Protein AF-A0A641RIQ8-F1 (afdb_monomer_lite)

Sequence (284 aa):
LSKSVKFELGWHYLNGEFGSDDDHLFNGILTQAAKDPDVIVVPAPSDTSMIGKLKAVRKAIPKALRENPNLRILMSIDDFDKYDDELTEREYKNTSETDINKKRYKGITIETLNSWPDGLIVATLCSMSADGNLFAGVNLQDDEEVIQIDKWMNSSELYFFKLLMKADTEIAFGEEFVVLDTRETPVFKVVERSISADPAALSFKAAGESKEVKVTASGDYSVVSIPAGFTAVGTDGSLTVTAGVNSSGKAVSGTLVLGLDADPEKKVEIALSQAAVDEEEGGE

Secondary structure (DSSP, 8-state):
-TTT--SHHHHHHHH----SSTT--S--HHHHHTT-TTSEEPPPPS--SHHHHHHHHHHHS-GGGTT-TTEEEEE-HHHHHHHHHHHHTSTT----TTSPPPSEETTEEEEE-TTPPTTEEEEEE--SSTTSSEEEEE--S-GGGSEEEEESSTT-S-EEEEE---EEEEES-GGG-EEEE-SSS-S-------EEEESSEEEE-TT-EEEEEEEEESS-EEEEE--TTEEEEEETTEEEEEE---TTSS-EEEEEEEEESS-TT-EEEEEEEE-SSPPP----

pLDDT: mean 85.81, std 12.15, range [35.34, 97.94]

Foldseek 3Di:
DLVPDPDLVSLCQACAAADDDPRRPAHHAVRQLLPDQLAAEFECFPPNQLLRVVVSLLVSQDPVCNPPPQKEKEAAPVSQVSVQVVQCPDPPRHPDPPDGDQCDDPHHHYDHGHSGDHQKIKIAGDDPDPRGFKDKDWPDPPQVPQWDWDAPDPPDPDIDTGGDTDIYIHTPDSNRIHMYHRDPDGSRDNDPWAKDKPPLEDEAELQKDKDKIFMDTPADKDWPDDDPQKDWDDDVRMIIIIGHHNPPLAKDWDWTKMAHPSGRVHIGIRIYIYHSHGDDPDDD

Organism: Bacteroides ovatus (NCBI:txid28116)

Structure (mmCIF, N/CA/C/O backbone):
data_AF-A0A641RIQ8-F1
#
_entry.id   AF-A0A641RIQ8-F1
#
loop_
_atom_site.group_PDB
_atom_site.id
_atom_site.type_symbol
_atom_site.label_atom_id
_atom_site.label_alt_id
_atom_site.label_comp_id
_atom_site.label_asym_id
_atom_site.label_entity_id
_atom_site.label_seq_id
_atom_site.pdbx_PDB_ins_code
_atom_site.Cartn_x
_atom_site.Cartn_y
_atom_site.Cartn_z
_atom_site.occupancy
_atom_site.B_iso_or_equiv
_atom_site.auth_seq_id
_atom_site.auth_comp_id
_atom_site.auth_asym_id
_atom_site.auth_atom_id
_atom_site.pdbx_PDB_model_num
ATOM 1 N N . LEU A 1 1 ? 4.087 6.068 -18.860 1.00 54.75 1 LEU A N 1
ATOM 2 C CA . LEU A 1 1 ? 5.214 7.029 -18.813 1.00 54.75 1 LEU A CA 1
ATOM 3 C C . LEU A 1 1 ? 6.559 6.337 -18.562 1.00 54.75 1 LEU A C 1
ATOM 5 O O . LEU A 1 1 ? 7.448 6.470 -19.393 1.00 54.75 1 LEU A O 1
ATOM 9 N N . SER A 1 2 ? 6.682 5.533 -17.499 1.00 59.06 2 SER A N 1
ATOM 10 C CA . SER A 1 2 ? 7.925 4.841 -17.088 1.00 59.06 2 SER A CA 1
ATOM 11 C C . SER A 1 2 ? 8.629 3.995 -18.165 1.00 59.06 2 SER A C 1
ATOM 13 O O . SER A 1 2 ? 9.848 3.891 -18.158 1.00 59.06 2 SER A O 1
ATOM 15 N N . LYS A 1 3 ? 7.897 3.402 -19.118 1.00 61.84 3 LYS A N 1
ATOM 16 C CA . LYS A 1 3 ? 8.497 2.670 -20.258 1.00 61.84 3 LYS A CA 1
ATOM 17 C C . LYS A 1 3 ? 8.950 3.564 -21.417 1.00 61.84 3 LYS A C 1
ATOM 19 O O . LYS A 1 3 ? 9.767 3.145 -22.234 1.00 61.84 3 LYS A O 1
ATOM 24 N N . SER A 1 4 ? 8.363 4.750 -21.533 1.00 57.22 4 SER A N 1
ATOM 25 C CA . SER A 1 4 ? 8.513 5.641 -22.688 1.00 57.22 4 SER A CA 1
ATOM 26 C C . SER A 1 4 ? 9.578 6.709 -22.446 1.00 57.22 4 SER A C 1
ATOM 28 O O . SER A 1 4 ? 10.282 7.093 -23.373 1.00 57.22 4 SER A O 1
ATOM 30 N N . VAL A 1 5 ? 9.714 7.159 -21.198 1.00 59.28 5 VAL A N 1
ATOM 31 C CA . VAL A 1 5 ? 10.670 8.183 -20.775 1.00 59.28 5 VAL A CA 1
ATOM 32 C C . VAL A 1 5 ? 11.902 7.486 -20.207 1.00 59.28 5 VAL A C 1
ATOM 34 O O . VAL A 1 5 ? 11.871 6.966 -19.099 1.00 59.28 5 VAL A O 1
ATOM 37 N N . LYS A 1 6 ? 12.973 7.429 -21.005 1.00 57.03 6 LYS A N 1
ATOM 38 C CA . LYS A 1 6 ? 14.232 6.737 -20.661 1.00 57.03 6 LYS A CA 1
ATOM 39 C C . LYS A 1 6 ? 15.290 7.646 -20.011 1.00 57.03 6 LYS A C 1
ATOM 41 O O . LYS A 1 6 ? 16.394 7.184 -19.755 1.00 57.03 6 LYS A O 1
ATOM 46 N N . PHE A 1 7 ? 14.973 8.924 -19.812 1.00 61.91 7 PHE A N 1
ATOM 47 C CA . PHE A 1 7 ? 15.823 9.937 -19.172 1.00 61.91 7 PHE A CA 1
ATOM 48 C C . PHE A 1 7 ? 15.316 10.252 -17.749 1.00 61.91 7 PHE A C 1
ATOM 50 O O . PHE A 1 7 ? 14.285 9.707 -17.356 1.00 61.91 7 PHE A O 1
ATOM 57 N N . GLU A 1 8 ? 16.012 11.110 -16.991 1.00 69.38 8 GLU A N 1
ATOM 58 C CA . GLU A 1 8 ? 15.797 11.400 -15.550 1.00 69.38 8 GLU A CA 1
ATOM 59 C C . GLU A 1 8 ? 14.331 11.493 -15.096 1.00 69.38 8 GLU A C 1
ATOM 61 O O . GLU A 1 8 ? 13.970 10.934 -14.063 1.00 69.38 8 GLU A O 1
ATOM 66 N N . LEU A 1 9 ? 13.438 12.093 -15.890 1.00 74.31 9 LEU A N 1
ATOM 67 C CA . LEU A 1 9 ? 12.012 12.194 -15.546 1.00 74.31 9 LEU A CA 1
ATOM 68 C C . LEU A 1 9 ? 11.320 10.836 -15.334 1.00 74.31 9 LEU A C 1
ATOM 70 O O . LEU A 1 9 ? 10.387 10.738 -14.541 1.00 74.31 9 LEU A O 1
ATOM 74 N N . GLY A 1 10 ? 11.759 9.780 -16.024 1.00 78.50 10 GLY A N 1
ATOM 75 C CA . GLY A 1 10 ? 11.240 8.426 -15.822 1.00 78.50 10 GLY A CA 1
ATOM 76 C C . GLY A 1 10 ? 11.625 7.857 -14.455 1.00 78.50 10 GLY A C 1
ATOM 77 O O . GLY A 1 10 ? 10.836 7.121 -13.860 1.00 78.50 10 GLY A O 1
ATOM 78 N N . TRP A 1 11 ? 12.800 8.240 -13.946 1.00 86.38 11 TRP A N 1
ATOM 79 C CA . TRP A 1 11 ? 13.248 7.902 -12.600 1.00 86.38 11 TRP A CA 1
ATOM 80 C C . TRP A 1 11 ? 12.464 8.692 -11.550 1.00 86.38 11 TRP A C 1
ATOM 82 O O . TRP A 1 11 ? 11.895 8.063 -10.662 1.00 86.38 11 TRP A O 1
ATOM 92 N N . HIS A 1 12 ? 12.327 10.021 -11.690 1.00 87.81 12 HIS A N 1
ATOM 93 C CA . HIS A 1 12 ? 11.545 10.835 -10.740 1.00 87.81 12 HIS A CA 1
ATOM 94 C C . HIS A 1 12 ? 10.073 10.419 -10.698 1.00 87.81 12 HIS A C 1
ATOM 96 O O . HIS A 1 12 ? 9.476 10.376 -9.629 1.00 87.81 12 HIS A O 1
ATOM 102 N N . TYR A 1 13 ? 9.495 10.018 -11.836 1.00 88.06 13 TYR A N 1
ATOM 103 C CA . TYR A 1 13 ? 8.132 9.489 -11.870 1.00 88.06 13 TYR A CA 1
ATOM 104 C C . TYR A 1 13 ? 7.935 8.283 -10.938 1.00 88.06 13 TYR A C 1
ATOM 106 O O . TYR A 1 13 ? 6.870 8.132 -10.348 1.00 88.06 13 TYR A O 1
ATOM 114 N N . LEU A 1 14 ? 8.941 7.416 -10.799 1.00 90.88 14 LEU A N 1
ATOM 115 C CA . LEU A 1 14 ? 8.854 6.223 -9.957 1.00 90.88 14 LEU A CA 1
ATOM 116 C C . LEU A 1 14 ? 9.351 6.482 -8.531 1.00 90.88 14 LEU A C 1
ATOM 118 O O . LEU A 1 14 ? 8.638 6.179 -7.578 1.00 90.88 14 LEU A O 1
ATOM 122 N N . ASN A 1 15 ? 10.552 7.044 -8.405 1.00 91.50 15 ASN A N 1
ATOM 123 C CA . ASN A 1 15 ? 11.324 7.117 -7.162 1.00 91.50 15 ASN A CA 1
ATOM 124 C C . ASN A 1 15 ? 11.473 8.536 -6.608 1.00 91.50 15 ASN A C 1
ATOM 126 O O . ASN A 1 15 ? 12.157 8.710 -5.609 1.00 91.50 15 ASN A O 1
ATOM 130 N N . GLY A 1 16 ? 10.915 9.546 -7.278 1.00 90.38 16 GLY A N 1
ATOM 131 C CA . GLY A 1 16 ? 11.129 10.940 -6.914 1.00 90.38 16 GLY A CA 1
ATOM 132 C C . GLY A 1 16 ? 10.752 11.229 -5.464 1.00 90.38 16 GLY A C 1
ATOM 133 O O . GLY A 1 16 ? 9.786 10.683 -4.919 1.00 90.38 16 GLY A O 1
ATOM 134 N N . GLU A 1 17 ? 11.503 12.129 -4.858 1.00 91.81 17 GLU A N 1
ATOM 135 C CA . GLU A 1 17 ? 11.209 12.708 -3.559 1.00 91.81 17 GLU A CA 1
ATOM 136 C C . GLU A 1 17 ? 11.140 14.222 -3.743 1.00 91.81 17 GLU A C 1
ATOM 138 O O . GLU A 1 17 ? 11.918 14.796 -4.501 1.00 91.81 17 GLU A O 1
ATOM 143 N N . PHE A 1 18 ? 10.168 14.874 -3.109 1.00 89.50 18 PHE A N 1
ATOM 144 C CA . PHE A 1 18 ? 10.057 16.327 -3.168 1.00 89.50 18 PHE A CA 1
ATOM 145 C C . PHE A 1 18 ? 11.003 16.989 -2.163 1.00 89.50 18 PHE A C 1
ATOM 147 O O . PHE A 1 18 ? 11.031 16.618 -0.989 1.00 89.50 18 PHE A O 1
ATOM 154 N N . GLY A 1 19 ? 11.720 18.017 -2.607 1.00 88.75 19 GLY A N 1
ATOM 155 C CA . GLY A 1 19 ? 12.714 18.725 -1.814 1.00 88.75 19 GLY A CA 1
ATOM 156 C C . GLY A 1 19 ? 13.019 20.109 -2.377 1.00 88.75 19 GLY A C 1
ATOM 157 O O . GLY A 1 19 ? 12.222 20.698 -3.104 1.00 88.75 19 GLY A O 1
ATOM 158 N N . SER A 1 20 ? 14.154 20.672 -1.968 1.00 86.88 20 SER A N 1
ATOM 159 C CA . SER A 1 20 ? 14.531 22.059 -2.276 1.00 86.88 20 SER A CA 1
ATOM 160 C C . SER A 1 20 ? 15.691 22.193 -3.263 1.00 86.88 20 SER A C 1
ATOM 162 O O . SER A 1 20 ? 16.174 23.306 -3.462 1.00 86.88 20 SER A O 1
ATOM 164 N N . ASP A 1 21 ? 16.178 21.084 -3.811 1.00 87.19 21 ASP A N 1
ATOM 165 C CA . ASP A 1 21 ? 17.295 21.049 -4.755 1.00 87.19 21 ASP A CA 1
ATOM 166 C C . ASP A 1 21 ? 16.858 20.506 -6.127 1.00 87.19 21 ASP A C 1
ATOM 168 O O . ASP A 1 21 ? 15.694 20.155 -6.333 1.00 87.19 21 ASP A O 1
ATOM 172 N N . ASP A 1 22 ? 17.801 20.482 -7.070 1.00 80.31 22 ASP A N 1
ATOM 173 C CA . ASP A 1 22 ? 17.549 20.142 -8.472 1.00 80.31 22 ASP A CA 1
ATOM 174 C C . ASP A 1 22 ? 17.245 18.644 -8.695 1.00 80.31 22 ASP A C 1
ATOM 176 O O . ASP A 1 22 ? 16.678 18.293 -9.729 1.00 80.31 22 ASP A O 1
ATOM 180 N N . ASP A 1 23 ? 17.554 17.775 -7.726 1.00 82.50 23 ASP A N 1
ATOM 181 C CA . ASP A 1 23 ? 17.327 16.325 -7.804 1.00 82.50 23 ASP A CA 1
ATOM 182 C C . ASP A 1 23 ? 16.008 15.905 -7.120 1.00 82.50 23 ASP A C 1
ATOM 184 O O . ASP A 1 23 ? 15.488 14.808 -7.345 1.00 82.50 23 ASP A O 1
ATOM 188 N N . HIS A 1 24 ? 15.412 16.783 -6.311 1.00 87.25 24 HIS A N 1
ATOM 189 C CA . HIS A 1 24 ? 14.202 16.497 -5.539 1.00 87.25 24 HIS A CA 1
ATOM 190 C C . HIS A 1 24 ? 12.981 17.265 -6.070 1.00 87.25 24 HIS A C 1
ATOM 192 O O . HIS A 1 24 ? 12.379 18.102 -5.394 1.00 87.25 24 HIS A O 1
ATOM 198 N N . LEU A 1 25 ? 12.610 16.973 -7.321 1.00 83.88 25 LEU A N 1
ATOM 199 C CA . LEU A 1 25 ? 11.618 17.744 -8.080 1.00 83.88 25 LEU A CA 1
ATOM 200 C C . LEU A 1 25 ? 10.164 17.549 -7.616 1.00 83.88 25 LEU A C 1
ATOM 202 O O . LEU A 1 25 ? 9.411 18.515 -7.511 1.00 83.88 25 LEU A O 1
ATOM 206 N N . PHE A 1 26 ? 9.741 16.302 -7.397 1.00 87.44 26 PHE A N 1
ATOM 207 C CA . PHE A 1 26 ? 8.385 15.934 -6.974 1.00 87.44 26 PHE A CA 1
ATOM 208 C C . PHE A 1 26 ? 8.368 14.513 -6.402 1.00 87.44 26 PHE A C 1
ATOM 210 O O . PHE A 1 26 ? 9.272 13.716 -6.653 1.00 87.44 26 PHE A O 1
ATOM 217 N N . ASN A 1 27 ? 7.319 14.184 -5.644 1.00 92.31 27 ASN A N 1
ATOM 218 C CA . ASN A 1 27 ? 7.135 12.831 -5.125 1.00 92.31 27 ASN A CA 1
ATOM 219 C C . ASN A 1 27 ? 6.702 11.896 -6.257 1.00 92.31 27 ASN A C 1
ATOM 221 O O . ASN A 1 27 ? 5.671 12.128 -6.884 1.00 92.31 27 ASN A O 1
ATOM 225 N N . GLY A 1 28 ? 7.475 10.842 -6.497 1.00 92.62 28 GLY A N 1
ATOM 226 C CA . GLY A 1 28 ? 7.142 9.781 -7.437 1.00 92.62 28 GLY A CA 1
ATOM 227 C C . GLY A 1 28 ? 6.096 8.813 -6.887 1.00 92.62 28 GLY A C 1
ATOM 228 O O . GLY A 1 28 ? 5.731 8.851 -5.709 1.00 92.62 28 GLY A O 1
ATOM 229 N N . ILE A 1 29 ? 5.664 7.888 -7.745 1.00 94.38 29 ILE A N 1
ATOM 230 C CA . ILE A 1 29 ? 4.607 6.910 -7.456 1.00 94.38 29 ILE A CA 1
ATOM 231 C C . ILE A 1 29 ? 4.885 6.116 -6.179 1.00 94.38 29 ILE A C 1
ATOM 233 O O . ILE A 1 29 ? 3.972 5.897 -5.389 1.00 94.38 29 ILE A O 1
ATOM 237 N N . LEU A 1 30 ? 6.127 5.674 -5.961 1.00 95.06 30 LEU A N 1
ATOM 238 C CA . LEU A 1 30 ? 6.462 4.872 -4.783 1.00 95.06 30 LEU A CA 1
ATOM 239 C C . LEU A 1 30 ? 6.397 5.694 -3.493 1.00 95.06 30 LEU A C 1
ATOM 241 O O . LEU A 1 30 ? 5.940 5.187 -2.472 1.00 95.06 30 LEU A O 1
ATOM 245 N N . THR A 1 31 ? 6.809 6.959 -3.554 1.00 93.94 31 THR A N 1
ATOM 246 C CA . THR A 1 31 ? 6.761 7.897 -2.428 1.00 93.94 31 THR A CA 1
ATOM 247 C C . THR A 1 31 ? 5.325 8.262 -2.070 1.00 93.94 31 THR A C 1
ATOM 249 O O . THR A 1 31 ? 5.003 8.373 -0.890 1.00 93.94 31 THR A O 1
ATOM 252 N N . GLN A 1 32 ? 4.452 8.429 -3.065 1.00 94.00 32 GLN A N 1
ATOM 253 C CA . GLN A 1 32 ? 3.028 8.692 -2.838 1.00 94.00 32 GLN A CA 1
ATOM 254 C C . GLN A 1 32 ? 2.316 7.455 -2.292 1.00 94.00 32 GLN A C 1
ATOM 256 O O . GLN A 1 32 ? 1.683 7.532 -1.243 1.00 94.00 32 GLN A O 1
ATOM 261 N N . ALA A 1 33 ? 2.536 6.288 -2.905 1.00 94.81 33 ALA A N 1
ATOM 262 C CA . ALA A 1 33 ? 1.979 5.032 -2.416 1.00 94.81 33 ALA A CA 1
ATOM 263 C C . ALA A 1 33 ? 2.406 4.731 -0.970 1.00 94.81 33 ALA A C 1
ATOM 265 O O . ALA A 1 33 ? 1.605 4.264 -0.175 1.00 94.81 33 ALA A O 1
ATOM 266 N N . ALA A 1 34 ? 3.649 5.028 -0.583 1.00 93.00 34 ALA A N 1
ATOM 267 C CA . ALA A 1 34 ? 4.112 4.791 0.785 1.00 93.00 34 ALA A CA 1
ATOM 268 C C . ALA A 1 34 ? 3.416 5.661 1.852 1.00 93.00 34 ALA A C 1
ATOM 270 O O . ALA A 1 34 ? 3.499 5.338 3.038 1.00 93.00 34 ALA A O 1
ATOM 271 N N . LYS A 1 35 ? 2.761 6.761 1.459 1.00 90.25 35 LYS A N 1
ATOM 272 C CA . LYS A 1 35 ? 1.985 7.621 2.367 1.00 90.25 35 LYS A CA 1
ATOM 273 C C . LYS A 1 35 ? 0.543 7.150 2.535 1.00 90.25 35 LYS A C 1
ATOM 275 O O . LYS A 1 35 ? -0.083 7.525 3.523 1.00 90.25 35 LYS A O 1
ATOM 280 N N . ASP A 1 36 ? 0.025 6.380 1.583 1.00 90.12 36 ASP A N 1
ATOM 281 C CA . ASP A 1 36 ? -1.347 5.889 1.606 1.00 90.12 36 ASP A CA 1
ATOM 282 C C . ASP A 1 36 ? -1.459 4.717 2.606 1.00 90.12 36 ASP A C 1
ATOM 284 O O . ASP A 1 36 ? -0.809 3.678 2.435 1.00 90.12 36 ASP A O 1
ATOM 288 N N . PRO A 1 37 ? -2.250 4.870 3.685 1.00 85.19 37 PRO A N 1
ATOM 289 C CA . PRO A 1 37 ? -2.338 3.869 4.739 1.00 85.19 37 PRO A CA 1
ATOM 290 C C . PRO A 1 37 ? -3.127 2.617 4.328 1.00 85.19 37 PRO A C 1
ATOM 292 O O . PRO A 1 37 ? -3.080 1.611 5.048 1.00 85.19 37 PRO A O 1
ATOM 295 N N . ASP A 1 38 ? -3.851 2.666 3.211 1.00 87.94 38 ASP A N 1
ATOM 296 C CA . ASP A 1 38 ? -4.698 1.581 2.712 1.00 87.94 38 ASP A CA 1
ATOM 297 C C . ASP A 1 38 ? -3.945 0.673 1.724 1.00 87.94 38 ASP A C 1
ATOM 299 O O . ASP A 1 38 ? -4.458 -0.362 1.293 1.00 87.94 38 ASP A O 1
ATOM 303 N N . VAL A 1 39 ? -2.681 1.003 1.429 1.00 92.75 39 VAL A N 1
ATOM 304 C CA . VAL A 1 39 ? -1.753 0.134 0.699 1.00 92.75 39 VAL A CA 1
ATOM 305 C C . VAL A 1 39 ? -1.578 -1.211 1.396 1.00 92.75 39 VAL A C 1
ATOM 307 O O . VAL A 1 39 ? -1.235 -1.316 2.577 1.00 92.75 39 VAL A O 1
ATOM 310 N N . ILE A 1 40 ? -1.742 -2.285 0.623 1.00 92.62 40 ILE A N 1
ATOM 311 C CA . ILE A 1 40 ? -1.647 -3.654 1.127 1.00 92.62 40 ILE A CA 1
ATOM 312 C C . ILE A 1 40 ? -0.176 -4.074 1.170 1.00 92.62 40 ILE A C 1
ATOM 314 O O . ILE A 1 40 ? 0.378 -4.592 0.196 1.00 92.62 40 ILE A O 1
ATOM 318 N N . VAL A 1 41 ? 0.457 -3.889 2.328 1.00 94.56 41 VAL A N 1
ATOM 319 C CA . VAL A 1 41 ? 1.847 -4.301 2.564 1.00 94.56 41 VAL A CA 1
ATOM 320 C C . VAL A 1 41 ? 1.920 -5.792 2.902 1.00 94.56 41 VAL A C 1
ATOM 322 O O . VAL A 1 41 ? 1.427 -6.264 3.927 1.00 94.56 41 VAL A O 1
ATOM 325 N N . VAL A 1 42 ? 2.561 -6.557 2.024 1.00 93.81 42 VAL A N 1
ATOM 326 C CA . VAL A 1 42 ? 2.777 -7.997 2.153 1.00 93.81 42 VAL A CA 1
ATOM 327 C C . VAL A 1 42 ? 4.001 -8.243 3.035 1.00 93.81 42 VAL A C 1
ATOM 329 O O . VAL A 1 42 ? 5.087 -7.759 2.709 1.00 93.81 42 VAL A O 1
ATOM 332 N N . PRO A 1 43 ? 3.881 -9.030 4.119 1.00 90.62 43 PRO A N 1
ATOM 333 C CA . PRO A 1 43 ? 5.032 -9.366 4.943 1.00 90.62 43 PRO A CA 1
ATOM 334 C C . PRO A 1 43 ? 6.040 -10.202 4.150 1.00 90.62 43 PRO A C 1
ATOM 336 O O . PRO A 1 43 ? 5.660 -11.038 3.321 1.00 90.62 43 PRO A O 1
ATOM 339 N N . ALA A 1 44 ? 7.326 -10.013 4.448 1.00 89.56 44 ALA A N 1
ATOM 340 C CA . ALA A 1 44 ? 8.395 -10.792 3.841 1.00 89.56 44 ALA A CA 1
ATOM 341 C C . ALA A 1 44 ? 8.157 -12.302 4.065 1.00 89.56 44 ALA A C 1
ATOM 343 O O . ALA A 1 44 ? 8.017 -12.739 5.213 1.00 89.56 44 ALA A O 1
ATOM 344 N N . PRO A 1 45 ? 8.067 -13.116 2.998 1.00 90.81 45 PRO A N 1
ATOM 345 C CA . PRO A 1 45 ? 7.860 -14.550 3.144 1.00 90.81 45 PRO A CA 1
ATOM 346 C C . PRO A 1 45 ? 9.113 -15.238 3.693 1.00 90.81 45 PRO A C 1
ATOM 348 O O . PRO A 1 45 ? 10.235 -14.805 3.449 1.00 90.81 45 PRO A O 1
ATOM 351 N N . SER A 1 46 ? 8.920 -16.368 4.379 1.00 90.56 46 SER A N 1
ATOM 352 C CA . SER A 1 46 ? 10.027 -17.235 4.807 1.00 90.56 46 SER A CA 1
ATOM 353 C C . SER A 1 46 ? 10.767 -17.876 3.630 1.00 90.56 46 SER A C 1
ATOM 355 O O . SER A 1 46 ? 11.964 -18.127 3.712 1.00 90.56 46 SER A O 1
ATOM 357 N N . ASP A 1 47 ? 10.045 -18.150 2.542 1.00 91.00 47 ASP A N 1
ATOM 358 C CA . ASP A 1 47 ? 10.609 -18.561 1.261 1.00 91.00 47 ASP A CA 1
ATOM 359 C C . ASP A 1 47 ? 11.089 -17.316 0.511 1.00 91.00 47 ASP A C 1
ATOM 361 O O . ASP A 1 47 ? 10.286 -16.572 -0.057 1.00 91.00 47 ASP A O 1
ATOM 365 N N . THR A 1 48 ? 12.399 -17.086 0.555 1.00 90.94 48 THR A N 1
ATOM 366 C CA . THR A 1 48 ? 13.053 -15.902 -0.010 1.00 90.94 48 THR A CA 1
ATOM 367 C C . THR A 1 48 ? 13.267 -15.985 -1.521 1.00 90.94 48 THR A C 1
ATOM 369 O O . THR A 1 48 ? 13.687 -14.984 -2.107 1.00 90.94 48 THR A O 1
ATOM 372 N N . SER A 1 49 ? 12.948 -17.123 -2.154 1.00 94.06 49 SER A N 1
ATOM 373 C CA . SER A 1 49 ? 12.966 -17.263 -3.614 1.00 94.06 49 SER A CA 1
ATOM 374 C C . SER A 1 49 ? 11.994 -16.283 -4.272 1.00 94.06 49 SER A C 1
ATOM 376 O O . SER A 1 49 ? 10.954 -15.929 -3.701 1.00 94.06 49 SER A O 1
ATOM 378 N N . MET A 1 50 ? 12.275 -15.870 -5.503 1.00 94.00 50 MET A N 1
ATOM 379 C CA . MET A 1 50 ? 11.366 -15.035 -6.286 1.00 94.00 50 MET A CA 1
ATOM 380 C C . MET A 1 50 ? 10.002 -15.700 -6.464 1.00 94.00 50 MET A C 1
ATOM 382 O O . MET A 1 50 ? 8.963 -15.036 -6.415 1.00 94.00 50 MET A O 1
ATOM 386 N N . ILE A 1 51 ? 9.963 -17.026 -6.581 1.00 92.56 51 ILE A N 1
ATOM 387 C CA . ILE A 1 51 ? 8.706 -17.778 -6.653 1.00 92.56 51 ILE A CA 1
ATOM 388 C C . ILE A 1 51 ? 7.933 -17.742 -5.327 1.00 92.56 51 ILE A C 1
ATOM 390 O O . ILE A 1 51 ? 6.698 -17.630 -5.350 1.00 92.56 51 ILE A O 1
ATOM 394 N N . GLY A 1 52 ? 8.631 -17.800 -4.191 1.00 94.62 52 GLY A N 1
ATOM 395 C CA . GLY A 1 52 ? 8.073 -17.600 -2.853 1.00 94.62 52 GLY A CA 1
ATOM 396 C C . GLY A 1 52 ? 7.488 -16.199 -2.676 1.00 94.62 52 GLY A C 1
ATOM 397 O O . GLY A 1 52 ? 6.320 -16.056 -2.292 1.00 94.62 52 GLY A O 1
ATOM 398 N N . LYS A 1 53 ? 8.245 -15.173 -3.075 1.00 96.12 53 LYS A N 1
ATOM 399 C CA . LYS A 1 53 ? 7.818 -13.765 -3.098 1.00 96.12 53 LYS A CA 1
ATOM 400 C C . LYS A 1 53 ? 6.572 -13.548 -3.956 1.00 96.12 53 LYS A C 1
ATOM 402 O O . LYS A 1 53 ? 5.566 -13.030 -3.469 1.00 96.12 53 LYS A O 1
ATOM 407 N N . LEU A 1 54 ? 6.563 -14.038 -5.196 1.00 95.75 54 LEU A N 1
ATOM 408 C CA . LEU A 1 54 ? 5.407 -13.929 -6.095 1.00 95.75 54 LEU A CA 1
ATOM 409 C C . LEU A 1 54 ? 4.175 -14.673 -5.578 1.00 95.75 54 LEU A C 1
ATOM 411 O O . LEU A 1 54 ? 3.041 -14.225 -5.767 1.00 95.75 54 LEU A O 1
ATOM 415 N N . LYS A 1 55 ? 4.374 -15.803 -4.891 1.00 95.06 55 LYS A N 1
ATOM 416 C CA . LYS A 1 55 ? 3.288 -16.529 -4.228 1.00 95.06 55 LYS A CA 1
ATOM 417 C C . LYS A 1 55 ? 2.685 -15.710 -3.088 1.00 95.06 55 LYS A C 1
ATOM 419 O O . LYS A 1 55 ? 1.458 -15.697 -2.962 1.00 95.06 55 LYS A O 1
ATOM 424 N N . ALA A 1 56 ? 3.516 -15.050 -2.280 1.00 95.88 56 ALA A N 1
ATOM 425 C CA . ALA A 1 56 ? 3.077 -14.187 -1.187 1.00 95.88 56 ALA A CA 1
ATOM 426 C C . ALA A 1 56 ? 2.277 -12.989 -1.715 1.00 95.88 56 ALA A C 1
ATOM 428 O O . ALA A 1 56 ? 1.127 -12.814 -1.311 1.00 95.88 56 ALA A O 1
ATOM 429 N N . VAL A 1 57 ? 2.820 -12.269 -2.706 1.00 96.56 57 VAL A N 1
ATOM 430 C CA . VAL A 1 57 ? 2.129 -11.155 -3.378 1.00 96.56 57 VAL A CA 1
ATOM 431 C C . VAL A 1 57 ? 0.787 -11.622 -3.934 1.00 96.56 57 VAL A C 1
ATOM 433 O O . VAL A 1 57 ? -0.255 -11.101 -3.552 1.00 96.56 57 VAL A O 1
ATOM 436 N N . ARG A 1 58 ? 0.761 -12.693 -4.740 1.00 94.75 58 ARG A N 1
ATOM 437 C CA . ARG A 1 58 ? -0.487 -13.219 -5.322 1.00 94.75 58 ARG A CA 1
ATOM 438 C C . ARG A 1 58 ? -1.528 -13.617 -4.272 1.00 94.75 58 ARG A C 1
ATOM 440 O O . ARG A 1 58 ? -2.726 -13.514 -4.536 1.00 94.75 58 ARG A O 1
ATOM 447 N N . LYS A 1 59 ? -1.102 -14.132 -3.115 1.00 94.50 59 LYS A N 1
ATOM 448 C CA . LYS A 1 59 ? -2.012 -14.504 -2.021 1.00 94.50 59 LYS A CA 1
ATOM 449 C C . LYS A 1 59 ? -2.690 -13.266 -1.428 1.00 94.50 59 LYS A C 1
ATOM 451 O O . LYS A 1 59 ? -3.880 -13.352 -1.127 1.00 94.50 59 LYS A O 1
ATOM 456 N N . ALA A 1 60 ? -1.950 -12.166 -1.301 1.00 93.88 60 ALA A N 1
ATOM 457 C CA . ALA A 1 60 ? -2.431 -10.902 -0.755 1.00 93.88 60 ALA A CA 1
ATOM 458 C C . ALA A 1 60 ? -3.339 -10.120 -1.718 1.00 93.88 60 ALA A C 1
ATOM 460 O O . ALA A 1 60 ? -4.175 -9.360 -1.251 1.00 93.88 60 ALA A O 1
ATOM 461 N N . ILE A 1 61 ? -3.250 -10.356 -3.036 1.00 94.12 61 ILE A N 1
ATOM 462 C CA . ILE A 1 61 ? -4.121 -9.686 -4.020 1.00 94.12 61 ILE A CA 1
ATOM 463 C C . ILE A 1 61 ? -5.609 -9.909 -3.680 1.00 94.12 61 ILE A C 1
ATOM 465 O O . ILE A 1 61 ? -6.046 -11.080 -3.654 1.00 94.12 61 ILE A O 1
ATOM 469 N N . PRO A 1 62 ? -6.393 -8.825 -3.478 1.00 91.75 62 PRO A N 1
ATOM 470 C CA . PRO A 1 62 ? -7.833 -8.883 -3.250 1.00 91.75 62 PRO A CA 1
ATOM 471 C C . PRO A 1 62 ? -8.553 -9.690 -4.324 1.00 91.75 62 PRO A C 1
ATOM 473 O O . PRO A 1 62 ? -8.217 -9.630 -5.508 1.00 91.75 62 PRO A O 1
ATOM 476 N N . LYS A 1 63 ? -9.574 -10.459 -3.929 1.00 89.75 63 LYS A N 1
ATOM 477 C CA . LYS A 1 63 ? -10.300 -11.343 -4.860 1.00 89.75 63 LYS A CA 1
ATOM 478 C C . LYS A 1 63 ? -10.875 -10.583 -6.059 1.00 89.75 63 LYS A C 1
ATOM 480 O O . LYS A 1 63 ? -10.800 -11.113 -7.162 1.00 89.75 63 LYS A O 1
ATOM 485 N N . ALA A 1 64 ? -11.371 -9.364 -5.840 1.00 88.12 64 ALA A N 1
ATOM 486 C CA . ALA A 1 64 ? -11.942 -8.503 -6.875 1.00 88.12 64 ALA A CA 1
ATOM 487 C C . ALA A 1 64 ? -10.949 -8.169 -8.005 1.00 88.12 64 ALA A C 1
ATOM 489 O O . ALA A 1 64 ? -11.350 -8.047 -9.157 1.00 88.12 64 ALA A O 1
ATOM 490 N N . LEU A 1 65 ? -9.647 -8.099 -7.705 1.00 91.06 65 LEU A N 1
ATOM 491 C CA . LEU A 1 65 ? -8.622 -7.707 -8.676 1.00 91.06 65 LEU A CA 1
ATOM 492 C C . LEU A 1 65 ? -8.034 -8.889 -9.453 1.00 91.06 65 LEU A C 1
ATOM 494 O O . LEU A 1 65 ? -7.456 -8.697 -10.518 1.00 91.06 65 LEU A O 1
ATOM 498 N N . ARG A 1 66 ? -8.164 -10.125 -8.954 1.00 87.75 66 ARG A N 1
ATOM 499 C CA . ARG A 1 66 ? -7.438 -11.297 -9.494 1.00 87.75 66 ARG A CA 1
ATOM 500 C C . ARG A 1 66 ? -7.766 -11.629 -10.944 1.00 87.75 66 ARG A C 1
ATOM 502 O O . ARG A 1 66 ? -6.919 -12.195 -11.631 1.00 87.75 66 ARG A O 1
ATOM 509 N N . GLU A 1 67 ? -8.987 -11.331 -11.370 1.00 89.00 67 GLU A N 1
ATOM 510 C CA . GLU A 1 67 ? -9.462 -11.579 -12.734 1.00 89.00 67 GLU A CA 1
ATOM 511 C C . GLU A 1 67 ? -9.390 -10.324 -13.612 1.00 89.00 67 GLU A C 1
ATOM 513 O O . GLU A 1 67 ? -9.696 -10.390 -14.802 1.00 89.00 67 GLU A O 1
ATOM 518 N N . ASN A 1 68 ? -8.946 -9.189 -13.058 1.00 91.94 68 ASN A N 1
ATOM 519 C CA . ASN A 1 68 ? -8.849 -7.947 -13.806 1.00 91.94 68 ASN A CA 1
ATOM 520 C C . ASN A 1 68 ? -7.757 -8.068 -14.894 1.00 91.94 68 ASN A C 1
ATOM 522 O O . ASN A 1 68 ? -6.593 -8.347 -14.581 1.00 91.94 68 ASN A O 1
ATOM 526 N N . PRO A 1 69 ? -8.087 -7.836 -16.180 1.00 91.50 69 PRO A N 1
ATOM 527 C CA . PRO A 1 69 ? -7.135 -7.973 -17.280 1.00 91.50 69 PRO A CA 1
ATOM 528 C C . PRO A 1 69 ? -5.996 -6.947 -17.240 1.00 91.50 69 PRO A C 1
ATOM 530 O O . PRO A 1 69 ? -4.970 -7.181 -17.885 1.00 91.50 69 PRO A O 1
ATOM 533 N N . ASN A 1 70 ? -6.140 -5.852 -16.489 1.00 93.94 70 ASN A N 1
ATOM 534 C CA . ASN A 1 70 ? -5.134 -4.803 -16.309 1.00 93.94 70 ASN A CA 1
ATOM 535 C C . ASN A 1 70 ? -4.217 -5.048 -15.106 1.00 93.94 70 ASN A C 1
ATOM 537 O O . ASN A 1 70 ? -3.248 -4.313 -14.934 1.00 93.94 70 ASN A O 1
ATOM 541 N N . LEU A 1 71 ? -4.466 -6.085 -14.299 1.00 96.31 71 LEU A N 1
ATOM 542 C CA . LEU A 1 71 ? -3.593 -6.434 -13.182 1.00 96.31 71 LEU A CA 1
ATOM 543 C C . LEU A 1 71 ? -2.206 -6.839 -13.699 1.00 96.31 71 LEU A C 1
ATOM 545 O O . LEU A 1 71 ? -2.067 -7.762 -14.515 1.00 96.31 71 LEU A O 1
ATOM 549 N N . ARG A 1 72 ? -1.169 -6.153 -13.222 1.00 96.69 72 ARG A N 1
ATOM 550 C CA . ARG A 1 72 ? 0.235 -6.429 -13.543 1.00 96.69 72 ARG A CA 1
ATOM 551 C C . ARG A 1 72 ? 1.045 -6.575 -12.267 1.00 96.69 72 ARG A C 1
ATOM 553 O O . ARG A 1 72 ? 0.708 -5.985 -11.248 1.00 96.69 72 ARG A O 1
ATOM 560 N N . ILE A 1 73 ? 2.115 -7.363 -12.346 1.00 97.44 73 ILE A N 1
ATOM 561 C CA . ILE A 1 73 ? 3.161 -7.403 -11.321 1.00 97.44 73 ILE A CA 1
ATOM 562 C C . ILE A 1 73 ? 4.330 -6.566 -11.829 1.00 97.44 73 ILE A C 1
ATOM 564 O O . ILE A 1 73 ? 4.903 -6.896 -12.862 1.00 97.44 73 ILE A O 1
ATOM 568 N N . LEU A 1 74 ? 4.668 -5.503 -11.118 1.00 96.69 74 LEU A N 1
ATOM 569 C CA . LEU A 1 74 ? 5.798 -4.622 -11.367 1.00 96.69 74 LEU A CA 1
ATOM 570 C C . LEU A 1 74 ? 6.987 -5.071 -10.517 1.00 96.69 74 LEU A C 1
ATOM 572 O O . LEU A 1 74 ? 6.831 -5.342 -9.325 1.00 96.69 74 LEU A O 1
ATOM 576 N N . MET A 1 75 ? 8.158 -5.167 -11.137 1.00 96.50 75 MET A N 1
ATOM 577 C CA . MET A 1 75 ? 9.431 -5.467 -10.475 1.00 96.50 75 MET A CA 1
ATOM 578 C C . MET A 1 75 ? 10.596 -4.904 -11.299 1.00 96.50 75 MET A C 1
ATOM 580 O O . MET A 1 75 ? 10.398 -4.463 -12.441 1.00 96.50 75 MET A O 1
ATOM 584 N N . SER A 1 76 ? 11.802 -4.923 -10.735 1.00 95.06 76 SER A N 1
ATOM 585 C CA . SER A 1 76 ? 13.015 -4.572 -11.472 1.00 95.06 76 SER A CA 1
ATOM 586 C C . SER A 1 76 ? 13.361 -5.623 -12.531 1.00 95.06 76 SER A C 1
ATOM 588 O O . SER A 1 76 ? 12.753 -6.695 -12.608 1.00 95.06 76 SER A O 1
ATOM 590 N N . ILE A 1 77 ? 14.312 -5.288 -13.401 1.00 92.75 77 ILE A N 1
ATOM 591 C CA . ILE A 1 77 ? 14.840 -6.239 -14.385 1.00 92.75 77 ILE A CA 1
ATOM 592 C C . ILE A 1 77 ? 15.595 -7.354 -13.650 1.00 92.75 77 ILE A C 1
ATOM 594 O O . ILE A 1 77 ? 15.291 -8.520 -13.870 1.00 92.75 77 ILE A O 1
ATOM 598 N N . ASP A 1 78 ? 16.447 -7.000 -12.691 1.00 94.50 78 ASP A N 1
ATOM 599 C CA . ASP A 1 78 ? 17.277 -7.946 -11.942 1.00 94.50 78 ASP A CA 1
ATOM 600 C C . ASP A 1 78 ? 16.448 -8.940 -11.112 1.00 94.50 78 ASP A C 1
ATOM 602 O O . ASP A 1 78 ? 16.797 -10.115 -10.991 1.00 94.50 78 ASP A O 1
ATOM 606 N N . ASP A 1 79 ? 15.317 -8.511 -10.544 1.00 94.88 79 ASP A N 1
ATOM 607 C CA . ASP A 1 79 ? 14.408 -9.424 -9.846 1.00 94.88 79 ASP A CA 1
ATOM 608 C C . ASP A 1 79 ? 13.666 -10.362 -10.807 1.00 94.88 79 ASP A C 1
ATOM 610 O O . ASP A 1 79 ? 13.366 -11.505 -10.449 1.00 94.88 79 ASP A O 1
ATOM 614 N N . PHE A 1 80 ? 13.386 -9.912 -12.033 1.00 93.81 80 PHE A N 1
ATOM 615 C CA . PHE A 1 80 ? 12.846 -10.796 -13.060 1.00 93.81 80 PHE A CA 1
ATOM 616 C C . PHE A 1 80 ? 13.891 -11.800 -13.548 1.00 93.81 80 PHE A C 1
ATOM 618 O O . PHE A 1 80 ? 13.540 -12.963 -13.711 1.00 93.81 80 PHE A O 1
ATOM 625 N N . ASP A 1 81 ? 15.143 -11.388 -13.725 1.00 92.50 81 ASP A N 1
ATOM 626 C CA . ASP A 1 81 ? 16.223 -12.280 -14.152 1.00 92.50 81 ASP A CA 1
ATOM 627 C C . ASP A 1 81 ? 16.446 -13.390 -13.109 1.00 92.50 81 ASP A C 1
ATOM 629 O O . ASP A 1 81 ? 16.442 -14.568 -13.455 1.00 92.50 81 ASP A O 1
ATOM 633 N N . LYS A 1 82 ? 16.438 -13.060 -11.806 1.00 93.50 82 LYS A N 1
ATOM 634 C CA . LYS A 1 82 ? 16.439 -14.072 -10.725 1.00 93.50 82 LYS A CA 1
ATOM 635 C C . LYS A 1 82 ? 15.254 -15.037 -10.819 1.00 93.50 82 LYS A C 1
ATOM 637 O O . LYS A 1 82 ? 15.395 -16.230 -10.568 1.00 93.50 82 LYS A O 1
ATOM 642 N N . TYR A 1 83 ? 14.061 -14.530 -11.135 1.00 91.75 83 TYR A N 1
ATOM 643 C CA . TYR A 1 83 ? 12.878 -15.373 -11.326 1.00 91.75 83 TYR A CA 1
ATOM 644 C C . TYR A 1 83 ? 13.006 -16.278 -12.561 1.00 91.75 83 TYR A C 1
ATOM 646 O O . TYR A 1 83 ? 12.534 -17.415 -12.527 1.00 91.75 83 TYR A O 1
ATOM 654 N N . ASP A 1 84 ? 13.610 -15.779 -13.638 1.00 88.38 84 ASP A N 1
ATOM 655 C CA . ASP A 1 84 ? 13.863 -16.522 -14.872 1.00 88.38 84 ASP A CA 1
ATOM 656 C C . ASP A 1 84 ? 14.859 -17.664 -14.633 1.00 88.38 84 ASP A C 1
ATOM 658 O O . ASP A 1 84 ? 14.568 -18.815 -14.970 1.00 88.38 84 ASP A O 1
ATOM 662 N N . ASP A 1 85 ? 15.961 -17.375 -13.940 1.00 88.06 85 ASP A N 1
ATOM 663 C CA . ASP A 1 85 ? 16.969 -18.357 -13.530 1.00 88.06 85 ASP A CA 1
ATOM 664 C C . ASP A 1 85 ? 16.348 -19.449 -12.639 1.00 88.06 85 ASP A C 1
ATOM 666 O O . ASP A 1 85 ? 16.450 -20.642 -12.937 1.00 88.06 85 ASP A O 1
ATOM 670 N N . GLU A 1 86 ? 15.578 -19.061 -11.612 1.00 89.44 86 GLU A N 1
ATOM 671 C CA . GLU A 1 86 ? 14.862 -19.996 -10.727 1.00 89.44 86 GLU A CA 1
ATOM 672 C C . GLU A 1 86 ? 13.859 -20.903 -11.460 1.00 89.44 86 GLU A C 1
ATOM 674 O O . GLU A 1 86 ? 13.475 -21.963 -10.944 1.00 89.44 86 GLU A O 1
ATOM 679 N N . LEU A 1 87 ? 13.336 -20.472 -12.612 1.00 85.06 87 LEU A N 1
ATOM 680 C CA . LEU A 1 87 ? 12.463 -21.294 -13.445 1.00 85.06 87 LEU A CA 1
ATOM 681 C C . LEU A 1 87 ? 13.261 -22.262 -14.316 1.00 85.06 87 LEU A C 1
ATOM 683 O O . LEU A 1 87 ? 12.843 -23.417 -14.439 1.00 85.06 87 LEU A O 1
ATOM 687 N N . THR A 1 88 ? 14.373 -21.802 -14.884 1.00 81.06 88 THR A N 1
ATOM 688 C CA . THR A 1 88 ? 15.262 -22.580 -15.756 1.00 81.06 88 THR A CA 1
ATOM 689 C C . THR A 1 88 ? 15.966 -23.707 -14.997 1.00 81.06 88 THR A C 1
ATOM 691 O O . THR A 1 88 ? 16.096 -24.809 -15.521 1.00 81.06 88 THR A O 1
ATOM 694 N N . GLU A 1 89 ? 16.320 -23.497 -13.727 1.00 81.69 89 GLU A N 1
ATOM 695 C CA . GLU A 1 89 ? 16.967 -24.510 -12.875 1.00 81.69 89 GLU A CA 1
ATOM 696 C C . GLU A 1 89 ? 16.044 -25.675 -12.449 1.00 81.69 89 GLU A C 1
ATOM 698 O O . GLU A 1 89 ? 16.491 -26.664 -11.861 1.00 81.69 89 GLU A O 1
ATOM 703 N N . ARG A 1 90 ? 14.730 -25.603 -12.707 1.00 76.56 90 ARG A N 1
ATOM 704 C CA . ARG A 1 90 ? 13.768 -26.613 -12.227 1.00 76.56 90 ARG A CA 1
ATOM 705 C C . ARG A 1 90 ? 13.713 -27.831 -13.146 1.00 76.56 90 ARG A C 1
ATOM 707 O O . ARG A 1 90 ? 13.111 -27.758 -14.212 1.00 76.56 90 ARG A O 1
ATOM 714 N N . GLU A 1 91 ? 14.144 -28.984 -12.620 1.00 59.97 91 GLU A N 1
ATOM 715 C CA . GLU A 1 91 ? 14.343 -30.303 -13.274 1.00 59.97 91 GLU A CA 1
ATOM 716 C C . GLU A 1 91 ? 13.263 -30.843 -14.252 1.00 59.97 91 GLU A C 1
ATOM 718 O O . GLU A 1 91 ? 13.496 -31.848 -14.915 1.00 59.97 91 GLU A O 1
ATOM 723 N N . TYR A 1 92 ? 12.085 -30.226 -14.394 1.00 57.53 92 TYR A N 1
ATOM 724 C CA . TYR A 1 92 ? 10.996 -30.725 -15.253 1.00 57.53 92 TYR A CA 1
ATOM 725 C C . TYR A 1 92 ? 10.231 -29.626 -16.011 1.00 57.53 92 TYR A C 1
ATOM 727 O O . TYR A 1 92 ? 9.113 -29.862 -16.479 1.00 57.53 92 TYR A O 1
ATOM 735 N N . LYS A 1 93 ? 10.774 -28.403 -16.096 1.00 53.34 93 LYS A N 1
ATOM 736 C CA . LYS A 1 93 ? 10.101 -27.247 -16.720 1.00 53.34 93 LYS A CA 1
ATOM 737 C C . LYS A 1 93 ? 10.998 -26.421 -17.637 1.00 53.34 93 LYS A C 1
ATOM 739 O O . LYS A 1 93 ? 10.677 -25.263 -17.884 1.00 53.34 93 LYS A O 1
ATOM 744 N N . ASN A 1 94 ? 12.061 -27.018 -18.161 1.00 48.44 94 ASN A N 1
ATOM 745 C CA . ASN A 1 94 ? 13.012 -26.309 -19.005 1.00 48.44 94 ASN A CA 1
ATOM 746 C C . ASN A 1 94 ? 12.310 -25.844 -20.293 1.00 48.44 94 ASN A C 1
ATOM 748 O O . ASN A 1 94 ? 12.096 -26.614 -21.231 1.00 48.44 94 ASN A O 1
ATOM 752 N N . THR A 1 95 ? 11.953 -24.560 -20.328 1.00 53.44 95 THR A N 1
ATOM 753 C CA . THR A 1 95 ? 12.167 -23.747 -21.526 1.00 53.44 95 THR A CA 1
ATOM 754 C C . THR A 1 95 ? 13.674 -23.837 -21.820 1.00 53.44 95 THR A C 1
ATOM 756 O O . THR A 1 95 ? 14.451 -24.024 -20.885 1.00 53.44 95 THR A O 1
ATOM 759 N N . SER A 1 96 ? 14.099 -23.833 -23.086 1.00 57.03 96 SER A N 1
ATOM 760 C CA . SER A 1 96 ? 15.532 -23.894 -23.423 1.00 57.03 96 SER A CA 1
ATOM 761 C C . SER A 1 96 ? 16.343 -22.945 -22.529 1.00 57.03 96 SER A C 1
ATOM 763 O O . SER A 1 96 ? 15.897 -21.827 -22.302 1.00 57.03 96 SER A O 1
ATOM 765 N N . GLU A 1 97 ? 17.535 -23.344 -22.074 1.00 60.09 97 GLU A N 1
ATOM 766 C CA . GLU A 1 97 ? 18.454 -22.481 -21.295 1.00 60.09 97 GLU A CA 1
ATOM 767 C C . GLU A 1 97 ? 18.821 -21.184 -22.046 1.00 60.09 97 GLU A C 1
ATOM 769 O O . GLU A 1 97 ? 19.373 -20.247 -21.482 1.00 60.09 97 GLU A O 1
ATOM 774 N N . THR A 1 98 ? 18.524 -21.134 -23.346 1.00 61.31 98 THR A N 1
ATOM 775 C CA . THR A 1 98 ? 18.731 -19.980 -24.225 1.00 61.31 98 THR A CA 1
ATOM 776 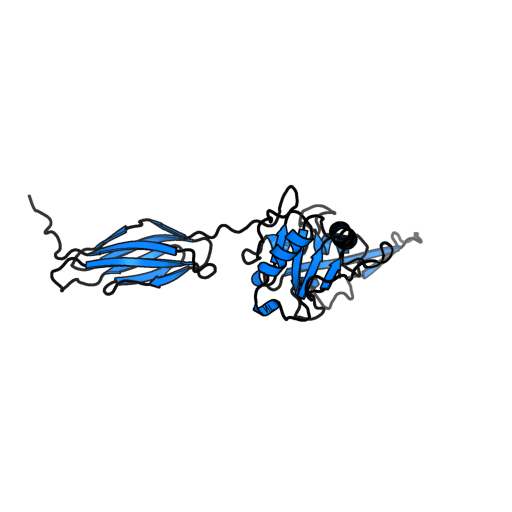C C . THR A 1 98 ? 17.526 -19.047 -24.330 1.00 61.31 98 THR A C 1
ATOM 778 O O . THR A 1 98 ? 17.656 -17.960 -24.890 1.00 61.31 98 THR A O 1
ATOM 781 N N . ASP A 1 99 ? 16.350 -19.479 -23.876 1.00 72.25 99 ASP A N 1
ATOM 782 C CA . ASP A 1 99 ? 15.078 -18.807 -24.113 1.00 72.25 99 ASP A CA 1
ATOM 783 C C . ASP A 1 99 ? 14.534 -18.231 -22.802 1.00 72.25 99 ASP A C 1
ATOM 785 O O . ASP A 1 99 ? 14.316 -18.952 -21.832 1.00 72.25 99 ASP A O 1
ATOM 789 N N . ILE A 1 100 ? 14.222 -16.936 -22.807 1.00 75.94 100 ILE A N 1
ATOM 790 C CA . ILE A 1 100 ? 13.633 -16.247 -21.652 1.00 75.94 100 ILE A CA 1
ATOM 791 C C . ILE A 1 100 ? 12.237 -16.816 -21.363 1.00 75.94 100 ILE A C 1
ATOM 793 O O . ILE A 1 100 ? 11.389 -16.922 -22.264 1.00 75.94 100 ILE A O 1
ATOM 797 N N . ASN A 1 101 ? 11.943 -17.125 -20.097 1.00 79.62 101 ASN A N 1
ATOM 798 C CA . ASN A 1 101 ? 10.619 -17.592 -19.712 1.00 79.62 101 ASN A CA 1
ATOM 799 C C . ASN A 1 101 ? 9.558 -16.499 -19.910 1.00 79.62 101 ASN A C 1
ATOM 801 O O . ASN A 1 101 ? 9.794 -15.289 -19.914 1.00 79.62 101 ASN A O 1
ATOM 805 N N . LYS A 1 102 ? 8.301 -16.929 -20.053 1.00 82.88 102 LYS A N 1
ATOM 806 C CA . LYS A 1 102 ? 7.179 -15.991 -20.189 1.00 82.88 102 LYS A CA 1
ATOM 807 C C . LYS A 1 102 ? 7.139 -15.059 -18.974 1.00 82.88 102 LYS A C 1
ATOM 809 O O . LYS A 1 102 ? 7.009 -15.541 -17.851 1.00 82.88 102 LYS A O 1
ATOM 814 N N . LYS A 1 103 ? 7.113 -13.741 -19.219 1.00 89.06 103 LYS A N 1
ATOM 815 C CA . LYS A 1 103 ? 6.885 -12.674 -18.221 1.00 89.06 103 LYS A CA 1
ATOM 816 C C . LYS A 1 103 ? 5.480 -12.741 -17.613 1.00 89.06 103 LYS A C 1
ATOM 818 O O . LYS A 1 103 ? 4.617 -11.899 -17.855 1.00 89.06 103 LYS A O 1
ATOM 823 N N . ARG A 1 104 ? 5.191 -13.819 -16.888 1.00 89.81 104 ARG A N 1
ATOM 824 C CA . ARG A 1 104 ? 3.881 -14.123 -16.322 1.00 89.81 104 ARG A CA 1
ATOM 825 C C . ARG A 1 104 ? 4.024 -15.059 -15.131 1.00 89.81 104 ARG A C 1
ATOM 827 O O . ARG A 1 104 ? 4.699 -16.081 -15.205 1.00 89.81 104 ARG A O 1
ATOM 834 N N . TYR A 1 105 ? 3.263 -14.783 -14.081 1.00 91.06 105 TYR A N 1
ATOM 835 C CA . TYR A 1 105 ? 3.108 -15.673 -12.939 1.00 91.06 105 TYR A CA 1
ATOM 836 C C . TYR A 1 105 ? 1.634 -16.025 -12.744 1.00 91.06 105 TYR A C 1
ATOM 838 O O . TYR A 1 105 ? 0.796 -15.163 -12.488 1.00 91.06 105 TYR A O 1
ATOM 846 N N . LYS A 1 106 ? 1.292 -17.316 -12.881 1.00 88.31 106 LYS A N 1
ATOM 847 C CA . LYS A 1 106 ? -0.063 -17.852 -12.617 1.00 88.31 106 LYS A CA 1
ATOM 848 C C . LYS A 1 106 ? -1.205 -17.055 -13.279 1.00 88.31 106 LYS A C 1
ATOM 850 O O . LYS A 1 106 ? -2.266 -16.894 -12.683 1.00 88.31 106 LYS A O 1
ATOM 855 N N . GLY A 1 107 ? -0.983 -16.583 -14.507 1.00 86.31 107 GLY A N 1
ATOM 856 C CA . GLY A 1 107 ? -1.963 -15.816 -15.282 1.00 86.31 107 GLY A CA 1
ATOM 857 C C . GLY A 1 107 ? -1.736 -14.303 -15.276 1.00 86.31 107 GLY A C 1
ATOM 858 O O . GLY A 1 107 ? -2.131 -13.663 -16.244 1.00 86.31 107 GLY A O 1
ATOM 859 N N . ILE A 1 108 ? -1.029 -13.753 -14.285 1.00 92.94 108 ILE A N 1
ATOM 860 C CA . ILE A 1 108 ? -0.778 -12.311 -14.151 1.00 92.94 108 ILE A CA 1
ATOM 861 C C . ILE A 1 108 ? 0.512 -11.947 -14.885 1.00 92.94 108 ILE A C 1
ATOM 863 O O . ILE A 1 108 ? 1.550 -12.567 -14.650 1.00 92.94 108 ILE A O 1
ATOM 867 N N . THR A 1 109 ? 0.447 -10.980 -15.798 1.00 95.38 109 THR A N 1
ATOM 868 C CA . THR A 1 109 ? 1.617 -10.511 -16.554 1.00 95.38 109 THR A CA 1
ATOM 869 C C . THR A 1 109 ? 2.589 -9.776 -15.629 1.00 95.38 109 THR A C 1
ATOM 871 O O . THR A 1 109 ? 2.168 -8.949 -14.821 1.00 95.38 109 THR A O 1
ATOM 874 N N . ILE A 1 110 ? 3.878 -10.086 -15.763 1.00 95.19 110 ILE A N 1
ATOM 875 C CA . ILE A 1 110 ? 4.973 -9.381 -15.094 1.00 95.19 110 ILE A CA 1
ATOM 876 C C . ILE A 1 110 ? 5.470 -8.285 -16.036 1.00 95.19 110 ILE A C 1
ATOM 878 O O . ILE A 1 110 ? 5.734 -8.545 -17.209 1.00 95.19 110 ILE A O 1
ATOM 882 N N . GLU A 1 111 ? 5.605 -7.072 -15.525 1.00 94.19 111 GLU A N 1
ATOM 883 C CA . GLU A 1 111 ? 6.127 -5.922 -16.243 1.00 94.19 111 GLU A CA 1
ATOM 884 C C . GLU A 1 111 ? 7.370 -5.402 -15.529 1.00 94.19 111 GLU A C 1
ATOM 886 O O . GLU A 1 111 ? 7.307 -4.886 -14.418 1.00 94.19 111 GLU A O 1
ATOM 891 N N . THR A 1 112 ? 8.513 -5.540 -16.192 1.00 92.19 112 THR A N 1
ATOM 892 C CA . THR A 1 112 ? 9.801 -5.055 -15.693 1.00 92.19 112 THR A CA 1
ATOM 893 C C . THR A 1 112 ? 9.993 -3.595 -16.077 1.00 92.19 112 THR A C 1
ATOM 895 O O . THR A 1 112 ? 9.785 -3.232 -17.242 1.00 92.19 112 THR A O 1
ATOM 898 N N . LEU A 1 113 ? 10.422 -2.765 -15.132 1.00 88.69 113 LEU A N 1
ATOM 899 C CA . LEU A 1 113 ? 10.681 -1.342 -15.347 1.00 88.69 113 LEU A CA 1
ATOM 900 C C . LEU A 1 113 ? 12.140 -1.026 -14.992 1.00 88.69 113 LEU A C 1
ATOM 902 O O . LEU A 1 113 ? 12.629 -1.448 -13.953 1.00 88.69 113 LEU A O 1
ATOM 906 N N . ASN A 1 114 ? 12.832 -0.281 -15.861 1.00 84.81 114 ASN A N 1
ATOM 907 C CA . ASN A 1 114 ? 14.281 -0.060 -15.748 1.00 84.81 114 ASN A CA 1
ATOM 908 C C . ASN A 1 114 ? 14.688 0.698 -14.476 1.00 84.81 114 ASN A C 1
ATOM 910 O O . ASN A 1 114 ? 15.715 0.409 -13.885 1.00 84.81 114 ASN A O 1
ATOM 914 N N . SER A 1 115 ? 13.884 1.679 -14.067 1.00 88.56 115 SER A N 1
ATOM 915 C CA . SER A 1 115 ? 14.145 2.484 -12.869 1.00 88.56 115 SER A CA 1
ATOM 916 C C . SER A 1 115 ? 13.378 1.972 -11.648 1.00 88.56 115 SER A C 1
ATOM 918 O O . SER A 1 115 ? 13.194 2.721 -10.698 1.00 88.56 115 SER A O 1
ATOM 920 N N . TRP A 1 116 ? 12.872 0.738 -11.676 1.00 93.50 116 TRP A N 1
ATOM 921 C CA . TRP A 1 116 ? 12.18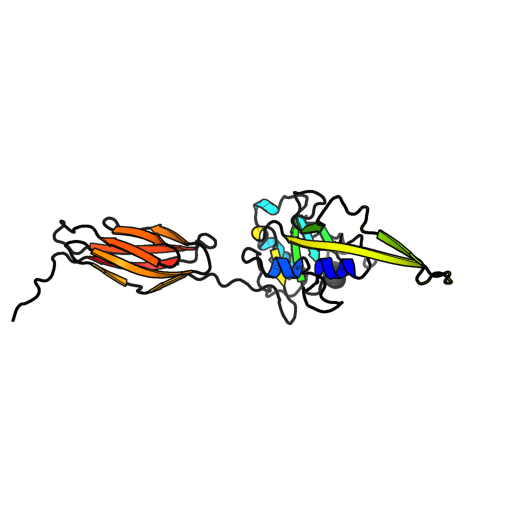4 0.157 -10.527 1.00 93.50 116 TRP A CA 1
ATOM 922 C C . TRP A 1 116 ? 13.198 -0.419 -9.536 1.00 93.50 116 TRP A C 1
ATOM 924 O O . TRP A 1 116 ? 14.107 -1.115 -9.985 1.00 93.50 116 TRP A O 1
ATOM 934 N N . PRO A 1 117 ? 13.065 -0.163 -8.223 1.00 94.19 117 PRO A N 1
ATOM 935 C CA . PRO A 1 117 ? 14.010 -0.668 -7.234 1.00 94.19 117 PRO A CA 1
ATOM 936 C C . PRO A 1 117 ? 14.032 -2.195 -7.156 1.00 94.19 117 PRO A C 1
ATOM 938 O O . PRO A 1 117 ? 12.982 -2.842 -7.191 1.00 94.19 117 PRO A O 1
ATOM 941 N N . ASP A 1 118 ? 15.220 -2.756 -6.953 1.00 95.06 118 ASP A N 1
ATOM 942 C CA . ASP A 1 118 ? 15.373 -4.168 -6.610 1.00 95.06 118 ASP A CA 1
ATOM 943 C C . ASP A 1 118 ? 14.770 -4.474 -5.240 1.00 95.06 118 ASP A C 1
ATOM 945 O O . ASP A 1 118 ? 14.747 -3.638 -4.334 1.00 95.06 118 ASP A O 1
ATOM 949 N N . GLY A 1 119 ? 14.284 -5.701 -5.073 1.00 94.75 119 GLY A N 1
ATOM 950 C CA . GLY A 1 119 ? 13.658 -6.156 -3.841 1.00 94.75 119 GLY A CA 1
ATOM 951 C C . GLY A 1 119 ? 12.256 -5.593 -3.612 1.00 94.75 119 GLY A C 1
ATOM 952 O O . GLY A 1 119 ? 11.678 -5.893 -2.564 1.00 94.75 119 GLY A O 1
ATOM 953 N N . LEU A 1 120 ? 11.696 -4.829 -4.557 1.00 96.88 120 LEU A N 1
ATOM 954 C CA . LEU A 1 120 ? 10.361 -4.241 -4.477 1.00 96.88 120 LEU A CA 1
ATOM 955 C C . LEU A 1 120 ? 9.440 -4.831 -5.551 1.00 96.88 120 LEU A C 1
ATOM 957 O O . LEU A 1 120 ? 9.584 -4.552 -6.740 1.00 96.88 120 LEU A O 1
ATOM 961 N N . ILE A 1 121 ? 8.435 -5.596 -5.128 1.00 97.56 121 ILE A N 1
ATOM 962 C CA . ILE A 1 121 ? 7.441 -6.191 -6.028 1.00 97.56 121 ILE A CA 1
ATOM 963 C C . ILE A 1 121 ? 6.080 -5.577 -5.735 1.00 97.56 121 ILE A C 1
ATOM 965 O O . ILE A 1 121 ? 5.601 -5.650 -4.606 1.00 97.56 121 ILE A O 1
ATOM 969 N N . VAL A 1 122 ? 5.426 -5.030 -6.756 1.00 97.94 122 VAL A N 1
ATOM 970 C CA . VAL A 1 122 ? 4.083 -4.447 -6.632 1.00 97.94 122 VAL A CA 1
ATOM 971 C C . VAL A 1 122 ? 3.113 -5.160 -7.557 1.00 97.94 122 VAL A C 1
ATOM 973 O O . VAL A 1 122 ? 3.425 -5.390 -8.716 1.00 97.94 122 VAL A O 1
ATOM 976 N N . ALA A 1 123 ? 1.916 -5.490 -7.084 1.00 97.69 123 ALA A N 1
ATOM 977 C CA . ALA A 1 123 ? 0.798 -5.876 -7.932 1.00 97.69 123 ALA A CA 1
ATOM 978 C C . ALA A 1 123 ? -0.269 -4.782 -7.890 1.00 97.69 123 ALA A C 1
ATOM 980 O O . ALA A 1 123 ? -0.786 -4.460 -6.824 1.00 97.69 123 ALA A O 1
ATOM 981 N N . THR A 1 124 ? -0.575 -4.212 -9.053 1.00 97.25 124 THR A N 1
ATOM 982 C CA . THR A 1 124 ? -1.523 -3.100 -9.184 1.00 97.25 124 THR A CA 1
ATOM 983 C C . THR A 1 124 ? -2.148 -3.073 -10.580 1.00 97.25 124 THR A C 1
ATOM 985 O O . THR A 1 124 ? -1.718 -3.805 -11.484 1.00 97.25 124 THR A O 1
ATOM 988 N N . LEU A 1 125 ? -3.192 -2.266 -10.768 1.00 95.44 125 LEU A N 1
ATOM 989 C CA . LEU A 1 125 ? -3.844 -2.093 -12.063 1.00 95.44 125 LEU A CA 1
ATOM 990 C C . LEU A 1 125 ? -3.046 -1.122 -12.939 1.00 95.44 125 LEU A C 1
ATOM 992 O O . LEU A 1 125 ? -2.794 0.023 -12.572 1.00 95.44 125 LEU A O 1
ATOM 996 N N . CYS A 1 126 ? -2.665 -1.564 -14.135 1.00 92.75 126 CYS A N 1
ATOM 997 C CA . CYS A 1 126 ? -1.953 -0.733 -15.100 1.00 92.75 126 CYS A CA 1
ATOM 998 C C . CYS A 1 126 ? -2.800 -0.549 -16.359 1.00 92.75 126 CYS A C 1
ATOM 1000 O O . CYS A 1 126 ? -2.985 -1.486 -17.137 1.00 92.75 126 CYS A O 1
ATOM 1002 N N . SER A 1 127 ? -3.263 0.678 -16.579 1.00 89.56 127 SER A N 1
ATOM 1003 C CA . SER A 1 127 ? -3.993 1.100 -17.774 1.00 89.56 127 SER A CA 1
ATOM 1004 C C . SER A 1 127 ? -3.508 2.480 -18.213 1.00 89.56 127 SER A C 1
ATOM 1006 O O . SER A 1 127 ? -2.907 3.212 -17.432 1.00 89.56 127 SER A O 1
ATOM 1008 N N . MET A 1 128 ? -3.753 2.828 -19.476 1.00 81.94 128 MET A N 1
ATOM 1009 C CA . MET A 1 128 ? -3.571 4.197 -19.979 1.00 81.94 128 MET A CA 1
ATOM 1010 C C . MET A 1 128 ? -4.809 5.076 -19.743 1.00 81.94 128 MET A C 1
ATOM 1012 O O . MET A 1 128 ? -4.777 6.269 -20.030 1.00 81.94 128 MET A O 1
ATOM 1016 N N . SER A 1 129 ? -5.903 4.476 -19.277 1.00 85.12 129 SER A N 1
ATOM 1017 C CA . SER A 1 129 ? -7.179 5.133 -18.995 1.00 85.12 129 SER A CA 1
ATOM 1018 C C . SER A 1 129 ? -7.416 5.226 -17.485 1.00 85.12 129 SER A C 1
ATOM 1020 O O . SER A 1 129 ? -6.590 4.769 -16.698 1.00 85.12 129 SER A O 1
ATOM 1022 N N . ALA A 1 130 ? -8.561 5.785 -17.086 1.00 82.88 130 ALA A N 1
ATOM 1023 C CA . ALA A 1 130 ? -8.951 5.939 -15.682 1.00 82.88 130 ALA A CA 1
ATOM 1024 C C . ALA A 1 130 ? -9.048 4.611 -14.900 1.00 82.88 130 ALA A C 1
ATOM 1026 O O . ALA A 1 130 ? -9.022 4.629 -13.680 1.00 82.88 130 ALA A O 1
ATOM 1027 N N . ASP A 1 131 ? -9.091 3.466 -15.588 1.00 86.62 131 ASP A N 1
ATOM 1028 C CA . ASP A 1 131 ? -9.140 2.125 -14.983 1.00 86.62 131 ASP A CA 1
ATOM 1029 C C . ASP A 1 131 ? -7.752 1.578 -14.567 1.00 86.62 131 ASP A C 1
ATOM 1031 O O . ASP A 1 131 ? -7.553 0.365 -14.447 1.00 86.62 131 ASP A O 1
ATOM 1035 N N . GLY A 1 132 ? -6.744 2.448 -14.481 1.00 89.44 132 GLY A N 1
ATOM 1036 C CA . GLY A 1 132 ? -5.418 2.147 -13.940 1.00 89.44 132 GLY A CA 1
ATOM 1037 C C . GLY A 1 132 ? -5.275 2.711 -12.532 1.00 89.44 132 GLY A C 1
ATOM 1038 O O . GLY A 1 132 ? -6.125 3.465 -12.085 1.00 89.44 132 GLY A O 1
ATOM 1039 N N . ASN A 1 133 ? -4.184 2.375 -11.851 1.00 93.31 133 ASN A N 1
ATOM 1040 C CA . ASN A 1 133 ? -3.916 2.849 -10.494 1.00 93.31 133 ASN A CA 1
ATOM 1041 C C . ASN A 1 133 ? -2.666 3.746 -10.401 1.00 93.31 133 ASN A C 1
ATOM 1043 O O . ASN A 1 133 ? -2.329 4.222 -9.329 1.00 93.31 133 ASN A O 1
ATOM 1047 N N . LEU A 1 134 ? -1.945 3.969 -11.507 1.00 92.50 134 LEU A N 1
ATOM 1048 C CA . LEU A 1 134 ? -0.734 4.799 -11.530 1.00 92.50 134 LEU A CA 1
ATOM 1049 C C . LEU A 1 134 ? -0.973 6.043 -12.383 1.00 92.50 134 LEU A C 1
ATOM 1051 O O . LEU A 1 134 ? -1.103 5.925 -13.605 1.00 92.50 134 LEU A O 1
ATOM 1055 N N . PHE A 1 135 ? -0.979 7.224 -11.764 1.00 88.81 135 PHE A N 1
ATOM 1056 C CA . PHE A 1 135 ? -1.295 8.475 -12.447 1.00 88.81 135 PHE A CA 1
ATOM 1057 C C . PHE A 1 135 ? -0.123 9.450 -12.457 1.00 88.81 135 PHE A C 1
ATOM 1059 O O . PHE A 1 135 ? 0.682 9.526 -11.533 1.00 88.81 135 PHE A O 1
ATOM 1066 N N . ALA A 1 136 ? -0.026 10.185 -13.560 1.00 84.19 136 ALA A N 1
ATOM 1067 C CA . ALA A 1 136 ? 0.817 11.361 -13.691 1.00 84.19 136 ALA A CA 1
ATOM 1068 C C . ALA A 1 136 ? -0.105 12.515 -14.084 1.00 84.19 136 ALA A C 1
ATOM 1070 O O . ALA A 1 136 ? -0.681 12.493 -15.175 1.00 84.19 136 ALA A O 1
ATOM 1071 N N . GLY A 1 137 ? -0.277 13.478 -13.189 1.00 77.12 137 GLY A N 1
ATOM 1072 C CA . GLY A 1 137 ? -0.994 14.710 -13.473 1.00 77.12 137 GLY A CA 1
ATOM 1073 C C . GLY A 1 137 ? -0.049 15.737 -14.083 1.00 77.12 137 GLY A C 1
ATOM 1074 O O . GLY A 1 137 ? 1.067 15.922 -13.604 1.00 77.12 137 GLY A O 1
ATOM 1075 N N . VAL A 1 138 ? -0.510 16.425 -15.123 1.00 74.50 138 VAL A N 1
ATOM 1076 C CA . VAL A 1 138 ? 0.065 17.697 -15.576 1.00 74.50 138 VAL A CA 1
ATOM 1077 C C . VAL A 1 138 ? -1.033 18.750 -15.511 1.00 74.50 138 VAL A C 1
ATOM 1079 O O . VAL A 1 138 ? -2.200 18.443 -15.748 1.00 74.50 138 VAL A O 1
ATOM 1082 N N . ASN A 1 139 ? -0.683 19.964 -15.095 1.00 65.88 139 ASN A N 1
ATOM 1083 C CA . ASN A 1 139 ? -1.665 20.890 -14.531 1.00 65.88 139 ASN A CA 1
ATOM 1084 C C . ASN A 1 139 ? -2.686 21.459 -15.548 1.00 65.88 139 ASN A C 1
ATOM 1086 O O . ASN A 1 139 ? -3.862 21.502 -15.203 1.00 65.88 139 ASN A O 1
ATOM 1090 N N . LEU A 1 140 ? -2.315 21.913 -16.762 1.00 61.09 140 LEU A N 1
ATOM 1091 C CA . LEU A 1 140 ? -3.246 22.680 -17.625 1.00 61.09 140 LEU A CA 1
ATOM 1092 C C . LEU A 1 140 ? -3.014 22.566 -19.150 1.00 61.09 140 LEU A C 1
ATOM 1094 O O . LEU A 1 140 ? -1.928 22.246 -19.613 1.00 61.09 140 LEU A O 1
ATOM 1098 N N . GLN A 1 141 ? -4.080 22.875 -19.910 1.00 54.28 141 GLN A N 1
ATOM 1099 C CA . GLN A 1 141 ? -4.150 22.994 -21.381 1.00 54.28 141 GLN A CA 1
ATOM 1100 C C . GLN A 1 141 ? -3.383 24.203 -21.963 1.00 54.28 141 GLN A C 1
ATOM 1102 O O . GLN A 1 141 ? -3.068 24.180 -23.148 1.00 54.28 141 GLN A O 1
ATOM 1107 N N . ASP A 1 142 ? -3.060 25.223 -21.157 1.00 54.47 142 ASP A N 1
ATOM 1108 C CA . ASP A 1 142 ? -2.384 26.466 -21.584 1.00 54.47 142 ASP A CA 1
ATOM 1109 C C . ASP A 1 142 ? -0.844 26.352 -21.576 1.00 54.47 142 ASP A C 1
ATOM 1111 O O . ASP A 1 142 ? -0.120 27.311 -21.301 1.00 54.47 142 ASP A O 1
ATOM 1115 N N . ASP A 1 143 ? -0.320 25.172 -21.908 1.00 53.25 143 ASP A N 1
ATOM 1116 C CA . ASP A 1 143 ? 1.121 24.943 -22.076 1.00 53.25 143 ASP A CA 1
ATOM 1117 C C . ASP A 1 143 ? 1.690 25.608 -23.360 1.00 53.25 143 ASP A C 1
ATOM 1119 O O . ASP A 1 143 ? 2.878 25.485 -23.664 1.00 53.25 143 ASP A O 1
ATOM 1123 N N . GLU A 1 144 ? 0.875 26.350 -24.121 1.00 46.44 144 GLU A N 1
ATOM 1124 C CA . GLU A 1 144 ? 1.264 26.992 -25.389 1.00 46.44 144 GLU A CA 1
ATOM 1125 C C . GLU A 1 144 ? 2.319 28.114 -25.230 1.00 46.44 144 GLU A C 1
ATOM 1127 O O . GLU A 1 144 ? 3.066 28.371 -26.173 1.00 46.44 144 GLU A O 1
ATOM 1132 N N . GLU A 1 145 ? 2.467 28.726 -24.043 1.00 52.59 145 GLU A N 1
ATOM 1133 C CA . GLU A 1 145 ? 3.526 29.720 -23.736 1.00 52.59 145 GLU A CA 1
ATOM 1134 C C . GLU A 1 145 ? 4.693 29.157 -22.893 1.00 52.59 145 GLU A C 1
ATOM 1136 O O . GLU A 1 145 ? 5.607 29.886 -22.492 1.00 52.59 145 GLU A O 1
ATOM 1141 N N . VAL A 1 146 ? 4.693 27.851 -22.608 1.00 61.66 146 VAL A N 1
ATOM 1142 C CA . VAL A 1 146 ? 5.664 27.223 -21.695 1.00 61.66 146 VAL A CA 1
ATOM 1143 C C . VAL A 1 146 ? 7.034 27.031 -22.346 1.00 61.66 146 VAL A C 1
ATOM 1145 O O . VAL A 1 146 ? 8.048 27.001 -21.643 1.00 61.66 146 VAL A O 1
ATOM 1148 N N . ILE A 1 147 ? 7.074 26.945 -23.679 1.00 66.50 147 ILE A N 1
ATOM 1149 C CA . ILE A 1 147 ? 8.308 26.865 -24.460 1.00 66.50 147 ILE A CA 1
ATOM 1150 C C . ILE A 1 147 ? 8.751 28.274 -24.853 1.00 66.50 147 ILE A C 1
ATOM 1152 O O . ILE A 1 147 ? 8.186 28.896 -25.750 1.00 66.50 147 ILE A O 1
ATOM 1156 N N . GLN A 1 148 ? 9.814 28.757 -24.216 1.00 71.06 148 GLN A N 1
ATOM 1157 C CA . GLN A 1 148 ? 10.470 30.009 -24.588 1.00 71.06 148 GLN A CA 1
ATOM 1158 C C . GLN A 1 148 ? 11.768 29.697 -25.325 1.00 71.06 148 GLN A C 1
ATOM 1160 O O . GLN A 1 148 ? 12.642 29.005 -24.795 1.00 71.06 148 GLN A O 1
ATOM 1165 N N . ILE A 1 149 ? 11.883 30.216 -26.548 1.00 80.44 149 ILE A N 1
ATOM 1166 C CA . ILE A 1 149 ? 13.094 30.131 -27.361 1.00 80.44 149 ILE A CA 1
ATOM 1167 C C . ILE A 1 149 ? 13.530 31.547 -27.697 1.00 80.44 149 ILE A C 1
ATOM 1169 O O . ILE A 1 149 ? 12.825 32.258 -28.409 1.00 80.44 149 ILE A O 1
ATOM 1173 N N . ASP A 1 150 ? 14.695 31.949 -27.207 1.00 82.81 150 ASP A N 1
ATOM 1174 C CA . ASP A 1 150 ? 15.269 33.257 -27.515 1.00 82.81 150 ASP A CA 1
ATOM 1175 C C . ASP A 1 150 ? 16.798 33.165 -27.590 1.00 82.81 150 ASP A C 1
ATOM 1177 O O . ASP A 1 150 ? 17.410 32.177 -27.170 1.00 82.81 150 ASP A O 1
ATOM 1181 N N . LYS A 1 151 ? 17.436 34.174 -28.178 1.00 84.88 151 LYS A N 1
ATOM 1182 C CA . LYS A 1 151 ? 18.892 34.260 -28.229 1.00 84.88 151 LYS A CA 1
ATOM 1183 C C . LYS A 1 151 ? 19.443 34.472 -26.826 1.00 84.88 151 LYS A C 1
ATOM 1185 O O . LYS A 1 151 ? 19.013 35.365 -26.105 1.00 84.88 151 LYS A O 1
ATOM 1190 N N . TRP A 1 152 ? 20.489 33.722 -26.481 1.00 78.88 152 TRP A N 1
ATOM 1191 C CA . TRP A 1 152 ? 21.223 33.897 -25.223 1.00 78.88 152 TRP A CA 1
ATOM 1192 C C . TRP A 1 152 ? 21.719 35.345 -25.028 1.00 78.88 152 TRP A C 1
ATOM 1194 O O . TRP A 1 152 ? 21.765 35.857 -23.915 1.00 78.88 152 TRP A O 1
ATOM 1204 N N . MET A 1 153 ? 22.066 36.020 -26.128 1.00 83.88 153 MET A N 1
ATOM 1205 C CA . MET A 1 153 ? 22.350 37.457 -26.203 1.00 83.88 153 MET A CA 1
ATOM 1206 C C . MET A 1 153 ? 22.228 37.929 -27.661 1.00 83.88 153 MET A C 1
ATOM 1208 O O . MET A 1 153 ? 22.417 37.134 -28.580 1.00 83.88 153 MET A O 1
ATOM 1212 N N . ASN A 1 154 ? 21.971 39.222 -27.900 1.00 82.88 154 ASN A N 1
ATOM 1213 C CA . ASN A 1 154 ? 21.659 39.761 -29.240 1.00 82.88 154 ASN A CA 1
ATOM 1214 C C . ASN A 1 154 ? 22.679 39.406 -30.343 1.00 82.88 154 ASN A C 1
ATOM 1216 O O . ASN A 1 154 ? 22.292 39.159 -31.486 1.00 82.88 154 ASN A O 1
ATOM 1220 N N . SER A 1 155 ? 23.973 39.372 -30.013 1.00 83.69 155 SER A N 1
ATOM 1221 C CA . SER A 1 155 ? 25.051 39.039 -30.957 1.00 83.69 155 SER A CA 1
ATOM 1222 C C . SER A 1 155 ? 25.433 37.556 -30.970 1.00 83.69 155 SER A C 1
ATOM 1224 O O . SER A 1 155 ? 26.387 37.191 -31.648 1.00 83.69 155 SER A O 1
ATOM 1226 N N . SER A 1 156 ? 24.746 36.712 -30.199 1.00 80.94 156 SER A N 1
ATOM 1227 C CA . SER A 1 156 ? 25.018 35.278 -30.142 1.00 80.94 156 SER A CA 1
ATOM 1228 C C . SER A 1 156 ? 24.233 34.521 -31.212 1.00 80.94 156 SER A C 1
ATOM 1230 O O . SER A 1 156 ? 23.144 34.925 -31.638 1.00 80.94 156 SER A O 1
ATOM 1232 N N . GLU A 1 157 ? 24.815 33.407 -31.640 1.00 83.62 157 GLU A N 1
ATOM 1233 C CA . GLU A 1 157 ? 24.169 32.379 -32.459 1.00 83.62 157 GLU A CA 1
ATOM 1234 C C . GLU A 1 157 ? 23.545 31.273 -31.588 1.00 83.62 157 GLU A C 1
ATOM 1236 O O . GLU A 1 157 ? 22.810 30.430 -32.094 1.00 83.62 157 GLU A O 1
ATOM 1241 N N . LEU A 1 158 ? 23.809 31.288 -30.273 1.00 84.25 158 LEU A N 1
ATOM 1242 C CA . LEU A 1 158 ? 23.216 30.368 -29.304 1.00 84.25 158 LEU A CA 1
ATOM 1243 C C . LEU A 1 158 ? 21.815 30.836 -28.910 1.00 84.25 158 LEU A C 1
ATOM 1245 O O . LEU A 1 158 ? 21.619 31.985 -28.500 1.00 84.25 158 LEU A O 1
ATOM 1249 N N . TYR A 1 159 ? 20.870 29.907 -28.976 1.00 85.69 159 TYR A N 1
ATOM 1250 C CA . TYR A 1 159 ? 19.512 30.058 -28.473 1.00 85.69 159 TYR A CA 1
ATOM 1251 C C . TYR A 1 159 ? 19.372 29.272 -27.170 1.00 85.69 159 TYR A C 1
ATOM 1253 O O . TYR A 1 159 ? 19.939 28.185 -27.048 1.00 85.69 159 TYR A O 1
ATOM 1261 N N . PHE A 1 160 ? 18.627 29.805 -26.205 1.00 82.31 160 PHE A N 1
ATOM 1262 C CA . PHE A 1 160 ? 18.181 29.021 -25.059 1.00 82.31 160 PHE A CA 1
ATOM 1263 C C . PHE A 1 160 ? 16.781 28.475 -25.324 1.00 82.31 160 PHE A C 1
ATOM 1265 O O . PHE A 1 160 ? 15.972 29.106 -25.999 1.00 82.31 160 PHE A O 1
ATOM 1272 N N . PHE A 1 161 ? 16.517 27.295 -24.776 1.00 80.00 161 PHE A N 1
ATOM 1273 C CA . PHE A 1 161 ? 15.208 26.662 -24.744 1.00 80.00 161 PHE A CA 1
ATOM 1274 C C . PHE A 1 161 ? 14.816 26.525 -23.277 1.00 80.00 161 PHE A C 1
ATOM 1276 O O . PHE A 1 161 ? 15.532 25.886 -22.506 1.00 80.00 161 PHE A O 1
ATOM 1283 N N . LYS A 1 162 ? 13.709 27.149 -22.880 1.00 75.75 162 LYS A N 1
ATOM 1284 C CA . LYS A 1 162 ? 13.149 27.032 -21.534 1.00 75.75 162 LYS A CA 1
ATOM 1285 C C . LYS A 1 162 ? 11.780 26.378 -21.626 1.00 75.75 162 LYS A C 1
ATOM 1287 O O . LYS A 1 162 ? 10.947 26.833 -22.399 1.00 75.75 162 LYS A O 1
ATOM 1292 N N . LEU A 1 163 ? 11.575 25.346 -20.816 1.00 75.00 163 LEU A N 1
ATOM 1293 C CA . LE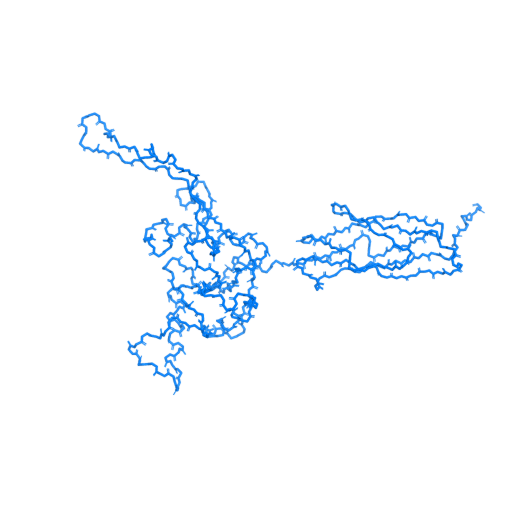U A 1 163 ? 10.323 24.615 -20.664 1.00 75.00 163 LEU A CA 1
ATOM 1294 C C . LEU A 1 163 ? 10.003 24.536 -19.167 1.00 75.00 163 LEU A C 1
ATOM 1296 O O . LEU A 1 163 ? 10.841 24.080 -18.392 1.00 75.00 163 LEU A O 1
ATOM 1300 N N . LEU A 1 164 ? 8.820 24.994 -18.755 1.00 72.62 164 LEU A N 1
ATOM 1301 C CA . LEU A 1 164 ? 8.369 24.975 -17.359 1.00 72.62 164 LEU A CA 1
ATOM 1302 C C . LEU A 1 164 ? 7.141 24.075 -17.193 1.00 72.62 164 LEU A C 1
ATOM 1304 O O . LEU A 1 164 ? 6.012 24.512 -17.369 1.00 72.62 164 LEU A O 1
ATOM 1308 N N . MET A 1 165 ? 7.357 22.813 -16.832 1.00 71.81 165 MET A N 1
ATOM 1309 C CA . MET A 1 165 ? 6.270 21.856 -16.611 1.00 71.81 165 MET A CA 1
ATOM 1310 C C . MET A 1 165 ? 5.943 21.725 -15.123 1.00 71.81 165 MET A C 1
ATOM 1312 O O . MET A 1 165 ? 6.842 21.716 -14.284 1.00 71.81 165 MET A O 1
ATOM 1316 N N . LYS A 1 166 ? 4.655 21.568 -14.800 1.00 76.25 166 LYS A N 1
ATOM 1317 C CA . LYS A 1 166 ? 4.204 21.106 -13.481 1.00 76.25 166 LYS A CA 1
ATOM 1318 C C . LYS A 1 166 ? 3.704 19.680 -13.616 1.00 76.25 166 LYS A C 1
ATOM 1320 O O . LYS A 1 166 ? 2.737 19.445 -14.339 1.00 76.25 166 LYS A O 1
ATOM 1325 N N . ALA A 1 167 ? 4.371 18.767 -12.927 1.00 77.00 167 ALA A N 1
ATOM 1326 C CA . ALA A 1 167 ? 3.999 17.368 -12.863 1.00 77.00 167 ALA A CA 1
ATOM 1327 C C . ALA A 1 167 ? 3.752 16.980 -11.409 1.00 77.00 167 ALA A C 1
ATOM 1329 O O . ALA A 1 167 ? 4.447 17.458 -10.513 1.00 77.00 167 ALA A O 1
ATOM 1330 N N . ASP A 1 168 ? 2.779 16.107 -11.204 1.00 83.88 168 ASP A N 1
ATOM 1331 C CA . ASP A 1 168 ? 2.574 15.418 -9.939 1.00 83.88 168 ASP A CA 1
ATOM 1332 C C . ASP A 1 168 ? 2.246 13.951 -10.214 1.00 83.88 168 ASP A C 1
ATOM 1334 O O . ASP A 1 168 ? 1.834 13.586 -11.323 1.00 83.88 168 ASP A O 1
ATOM 1338 N N . THR A 1 169 ? 2.448 13.099 -9.220 1.00 90.06 169 THR A N 1
ATOM 1339 C CA . THR A 1 169 ? 2.089 11.685 -9.308 1.00 90.06 169 THR A CA 1
ATOM 1340 C C . THR A 1 169 ? 1.176 11.305 -8.167 1.00 90.06 169 THR A C 1
ATOM 1342 O O . THR A 1 169 ? 1.230 11.903 -7.096 1.00 90.06 169 THR A O 1
ATOM 1345 N N . GLU A 1 170 ? 0.317 10.325 -8.420 1.00 91.19 170 GLU A N 1
ATOM 1346 C CA . GLU A 1 170 ? -0.624 9.835 -7.422 1.00 91.19 170 GLU A CA 1
ATOM 1347 C C . GLU A 1 170 ? -1.023 8.391 -7.741 1.00 91.19 170 GLU A C 1
ATOM 1349 O O . GLU A 1 170 ? -0.968 7.960 -8.905 1.00 91.19 170 GLU A O 1
ATOM 1354 N N . ILE A 1 171 ? -1.428 7.652 -6.709 1.00 93.38 171 ILE A N 1
ATOM 1355 C CA . ILE A 1 171 ? -2.143 6.385 -6.877 1.00 93.38 171 ILE A CA 1
ATOM 1356 C C . ILE A 1 171 ? -3.646 6.608 -6.701 1.00 93.38 171 ILE A C 1
ATOM 1358 O O . ILE A 1 171 ? -4.064 7.416 -5.883 1.00 93.38 171 ILE A O 1
ATOM 1362 N N . ALA A 1 172 ? -4.484 5.920 -7.476 1.00 90.75 172 ALA A N 1
ATOM 1363 C CA . ALA A 1 172 ? -5.929 6.113 -7.336 1.00 90.75 172 ALA A CA 1
ATOM 1364 C C . ALA A 1 172 ? -6.474 5.483 -6.050 1.00 90.75 172 ALA A C 1
ATOM 1366 O O . ALA A 1 172 ? -7.293 6.100 -5.373 1.00 90.75 172 ALA A O 1
ATOM 1367 N N . PHE A 1 173 ? -6.031 4.265 -5.730 1.00 91.12 173 PHE A N 1
ATOM 1368 C CA . PHE A 1 173 ? -6.530 3.490 -4.598 1.00 91.12 173 PHE A CA 1
ATOM 1369 C C . PHE A 1 173 ? -5.410 2.659 -3.954 1.00 91.12 173 PHE A C 1
ATOM 1371 O O . PHE A 1 173 ? -4.845 1.760 -4.594 1.00 91.12 173 PHE A O 1
ATOM 1378 N N . GLY A 1 174 ? -5.138 2.901 -2.666 1.00 90.31 174 GLY A N 1
ATOM 1379 C CA . GLY A 1 174 ? -4.223 2.098 -1.849 1.00 90.31 174 GLY A CA 1
ATOM 1380 C C . GLY A 1 174 ? -4.630 0.626 -1.761 1.00 90.31 174 GLY A C 1
ATOM 1381 O O . GLY A 1 174 ? -3.794 -0.259 -1.946 1.00 90.31 174 GLY A O 1
ATOM 1382 N N . GLU A 1 175 ? -5.928 0.338 -1.629 1.00 89.62 175 GLU A N 1
ATOM 1383 C CA . GLU A 1 175 ? -6.457 -1.037 -1.567 1.00 89.62 175 GLU A CA 1
ATOM 1384 C C . GLU A 1 175 ? -6.181 -1.860 -2.844 1.00 89.62 175 GLU A C 1
ATOM 1386 O O . GLU A 1 175 ? -6.212 -3.096 -2.831 1.00 89.62 175 GLU A O 1
ATOM 1391 N N . GLU A 1 176 ? -5.889 -1.190 -3.964 1.00 93.31 176 GLU A N 1
ATOM 1392 C CA . GLU A 1 176 ? -5.512 -1.819 -5.232 1.00 93.31 176 GLU A CA 1
ATOM 1393 C C . GLU A 1 176 ? -3.996 -1.893 -5.453 1.00 93.31 176 GLU A C 1
ATOM 1395 O O . GLU A 1 176 ? -3.538 -2.379 -6.492 1.00 93.31 176 GLU A O 1
ATOM 1400 N N . PHE A 1 177 ? -3.204 -1.435 -4.483 1.00 96.06 177 PHE A N 1
ATOM 1401 C CA . PHE A 1 177 ? -1.751 -1.418 -4.522 1.00 96.06 177 PHE A CA 1
ATOM 1402 C C . PHE A 1 177 ? -1.192 -2.422 -3.509 1.00 96.06 177 PHE A C 1
ATOM 1404 O O . PHE A 1 177 ? -1.097 -2.172 -2.310 1.00 96.06 177 PHE A O 1
ATOM 1411 N N . VAL A 1 178 ? -0.807 -3.600 -4.000 1.00 96.56 178 VAL A N 1
ATOM 1412 C CA . VAL A 1 178 ? -0.254 -4.676 -3.169 1.00 96.56 178 VAL A CA 1
ATOM 1413 C C . VAL A 1 178 ? 1.256 -4.666 -3.292 1.00 96.56 178 VAL A C 1
ATOM 1415 O O . VAL A 1 178 ? 1.775 -4.891 -4.382 1.00 96.56 178 VAL A O 1
ATOM 1418 N N . VAL A 1 179 ? 1.972 -4.459 -2.194 1.00 97.25 179 VAL A N 1
ATOM 1419 C CA . VAL A 1 179 ? 3.424 -4.260 -2.211 1.00 97.25 179 VAL A CA 1
ATOM 1420 C C . VAL A 1 179 ? 4.146 -5.245 -1.309 1.00 97.25 179 VAL A C 1
ATOM 1422 O O . VAL A 1 179 ? 3.794 -5.425 -0.152 1.00 97.25 179 VAL A O 1
ATOM 1425 N N . LEU A 1 180 ? 5.188 -5.876 -1.835 1.00 96.88 180 LEU A N 1
ATOM 1426 C CA . LEU A 1 180 ? 6.176 -6.618 -1.068 1.00 96.88 180 LEU A CA 1
ATOM 1427 C C . LEU A 1 180 ? 7.501 -5.866 -1.159 1.00 96.88 180 LEU A C 1
ATOM 1429 O O . LEU A 1 180 ? 8.119 -5.819 -2.224 1.00 96.88 180 LEU A O 1
ATOM 1433 N N . ASP A 1 181 ? 7.933 -5.307 -0.034 1.00 96.25 181 ASP A N 1
ATOM 1434 C CA . ASP A 1 181 ? 9.186 -4.570 0.082 1.00 96.25 181 ASP A CA 1
ATOM 1435 C C . ASP A 1 181 ? 10.197 -5.395 0.886 1.00 96.25 181 ASP A C 1
ATOM 1437 O O . ASP A 1 181 ? 10.073 -5.570 2.096 1.00 96.25 181 ASP A O 1
ATOM 1441 N N . THR A 1 182 ? 11.173 -5.963 0.181 1.00 94.62 182 THR A N 1
ATOM 1442 C CA . THR A 1 182 ? 12.249 -6.798 0.743 1.00 94.62 182 THR A CA 1
ATOM 1443 C C . THR A 1 182 ? 13.613 -6.116 0.679 1.00 94.62 182 THR A C 1
ATOM 1445 O O . THR A 1 182 ? 14.638 -6.787 0.786 1.00 94.62 182 THR A O 1
ATOM 1448 N N . ARG A 1 183 ? 13.636 -4.792 0.489 1.00 94.12 183 ARG A N 1
ATOM 1449 C CA . ARG A 1 183 ? 14.862 -3.986 0.544 1.00 94.12 183 ARG A CA 1
ATOM 1450 C C . ARG A 1 183 ? 15.450 -3.996 1.955 1.00 94.12 183 ARG A C 1
ATOM 1452 O O . ARG A 1 183 ? 14.733 -4.216 2.927 1.00 94.12 183 ARG A O 1
ATOM 1459 N N . GLU A 1 184 ? 16.747 -3.708 2.079 1.00 90.50 184 GLU A N 1
ATOM 1460 C CA . GLU A 1 184 ? 17.419 -3.619 3.389 1.00 90.50 184 GLU A CA 1
ATOM 1461 C C . GLU A 1 184 ? 16.768 -2.576 4.304 1.00 90.50 184 GLU A C 1
ATOM 1463 O O . GLU A 1 184 ? 16.652 -2.783 5.510 1.00 90.50 184 GLU A O 1
ATOM 1468 N N . THR A 1 185 ? 16.301 -1.473 3.712 1.00 91.25 185 THR A N 1
ATOM 1469 C CA . THR A 1 185 ? 15.503 -0.449 4.391 1.00 91.25 185 THR A CA 1
ATOM 1470 C C . THR A 1 185 ? 14.135 -0.343 3.710 1.00 91.25 185 THR A C 1
ATOM 1472 O O . THR A 1 185 ? 13.995 0.421 2.752 1.00 91.25 185 THR A O 1
ATOM 1475 N N . PRO A 1 186 ? 13.124 -1.115 4.156 1.00 91.50 186 PRO A N 1
ATOM 1476 C CA . PRO A 1 186 ? 11.783 -1.040 3.593 1.00 91.50 186 PRO A CA 1
ATOM 1477 C C . PRO A 1 186 ? 11.149 0.333 3.833 1.00 91.50 186 PRO A C 1
ATOM 1479 O O . PRO A 1 186 ? 11.144 0.848 4.958 1.00 91.50 186 PRO A O 1
ATOM 1482 N N . VAL A 1 187 ? 10.583 0.901 2.772 1.00 91.81 187 VAL A N 1
ATOM 1483 C CA . VAL A 1 187 ? 9.825 2.161 2.818 1.00 91.81 187 VAL A CA 1
ATOM 1484 C C . VAL A 1 187 ? 8.361 1.869 3.128 1.00 91.81 187 VAL A C 1
ATOM 1486 O O . VAL A 1 187 ? 7.747 2.569 3.929 1.00 91.81 187 VAL A O 1
ATOM 1489 N N . PHE A 1 188 ? 7.820 0.792 2.552 1.00 92.25 188 PHE A N 1
ATOM 1490 C CA . PHE A 1 188 ? 6.455 0.355 2.815 1.00 92.25 188 PHE A CA 1
ATOM 1491 C C . PHE A 1 188 ? 6.401 -0.393 4.141 1.00 92.25 188 PHE A C 1
ATOM 1493 O O . PHE A 1 188 ? 6.998 -1.459 4.303 1.00 92.25 188 PHE A O 1
ATOM 1500 N N . LYS A 1 189 ? 5.678 0.174 5.101 1.00 83.19 189 LYS A N 1
ATOM 1501 C CA . LYS A 1 189 ? 5.505 -0.401 6.432 1.00 83.19 189 LYS A CA 1
ATOM 1502 C C . LYS A 1 189 ? 4.040 -0.719 6.633 1.00 83.19 189 LYS A C 1
ATOM 1504 O O . LYS A 1 189 ? 3.180 0.079 6.278 1.00 83.19 189 LYS A O 1
ATOM 1509 N N . VAL A 1 190 ? 3.768 -1.884 7.2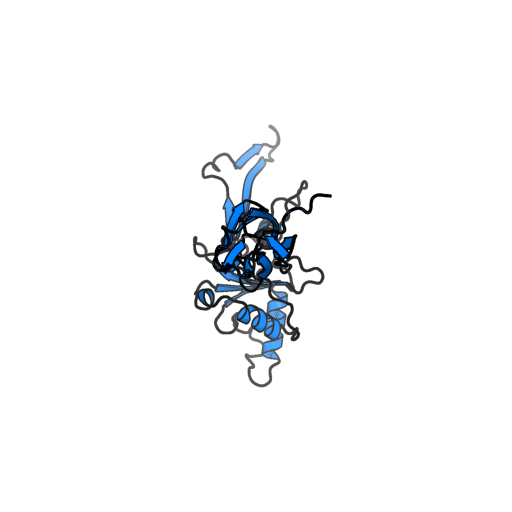13 1.00 75.31 190 VAL A N 1
ATOM 1510 C CA . VAL A 1 190 ? 2.413 -2.220 7.650 1.00 75.31 190 VAL A CA 1
ATOM 1511 C C . VAL A 1 190 ? 1.983 -1.139 8.635 1.00 75.31 190 VAL A C 1
ATOM 1513 O O . VAL A 1 190 ? 2.640 -0.945 9.660 1.00 75.31 190 VAL A O 1
ATOM 1516 N N . VAL A 1 191 ? 0.908 -0.421 8.317 1.00 70.88 191 VAL A N 1
ATOM 1517 C CA . VAL A 1 191 ? 0.316 0.524 9.259 1.00 70.88 191 VAL A CA 1
ATOM 1518 C C . VAL A 1 191 ? -0.235 -0.294 10.419 1.00 70.88 191 VAL A C 1
ATOM 1520 O O . VAL A 1 191 ? -1.157 -1.091 10.244 1.00 70.88 191 VAL A O 1
ATOM 1523 N N . GLU A 1 192 ? 0.348 -0.140 11.607 1.00 70.75 192 GLU A N 1
ATOM 1524 C CA . GLU A 1 192 ? -0.185 -0.771 12.810 1.00 70.75 192 GLU A CA 1
ATOM 1525 C C . GLU A 1 192 ? -1.539 -0.143 13.142 1.00 70.75 192 GLU A C 1
ATOM 1527 O O . GLU A 1 192 ? -1.636 0.917 13.763 1.00 70.75 192 GLU A O 1
ATOM 1532 N N . ARG A 1 193 ? -2.610 -0.808 12.703 1.00 80.50 193 ARG A N 1
ATOM 1533 C CA . ARG A 1 193 ? -3.967 -0.404 13.043 1.00 80.50 193 ARG A CA 1
ATOM 1534 C C . ARG A 1 193 ? -4.236 -0.750 14.507 1.00 80.50 193 ARG A C 1
ATOM 1536 O O . ARG A 1 193 ? -4.054 -1.895 14.946 1.00 80.50 193 ARG A O 1
ATOM 1543 N N . SER A 1 194 ? -4.629 0.257 15.275 1.00 85.25 194 SER A N 1
ATOM 1544 C CA . SER A 1 194 ? -4.875 0.146 16.709 1.00 85.25 194 SER A CA 1
ATOM 1545 C C . SER A 1 194 ? -6.080 0.981 17.117 1.00 85.25 194 SER A C 1
ATOM 1547 O O . SER A 1 194 ? -6.369 2.027 16.538 1.00 85.25 194 SER A O 1
ATOM 1549 N N . ILE A 1 195 ? -6.796 0.481 18.117 1.00 91.25 195 ILE A N 1
ATOM 1550 C CA . ILE A 1 195 ? -7.895 1.176 18.771 1.00 91.25 195 ILE A CA 1
ATOM 1551 C C . ILE A 1 195 ? -7.791 0.918 20.271 1.00 91.25 195 ILE A C 1
ATOM 1553 O O . ILE A 1 195 ? -7.552 -0.212 20.701 1.00 91.25 195 ILE A O 1
ATOM 1557 N N . SER A 1 196 ? -7.923 1.969 21.069 1.00 92.56 196 SER A N 1
ATOM 1558 C CA . SER A 1 196 ? -7.911 1.901 22.526 1.00 92.56 196 SER A CA 1
ATOM 1559 C C . SER A 1 196 ? -8.903 2.892 23.126 1.00 92.56 196 SER A C 1
ATOM 1561 O O . SER A 1 196 ? -9.309 3.863 22.485 1.00 92.56 196 SER A O 1
ATOM 1563 N N . ALA A 1 197 ? -9.311 2.617 24.362 1.00 93.56 197 ALA A N 1
ATOM 1564 C CA . ALA A 1 197 ? -10.306 3.383 25.092 1.00 93.56 197 ALA A CA 1
ATOM 1565 C C . ALA A 1 197 ? -9.829 3.612 26.529 1.00 93.56 197 ALA A C 1
ATOM 1567 O O . ALA A 1 197 ? -9.379 2.673 27.188 1.00 93.56 197 ALA A O 1
ATOM 1568 N N . ASP A 1 198 ? -9.941 4.850 27.006 1.00 93.88 198 ASP A N 1
ATOM 1569 C CA . ASP A 1 198 ? -9.621 5.231 28.380 1.00 93.88 198 ASP A CA 1
ATOM 1570 C C . ASP A 1 198 ? -10.737 6.123 28.957 1.00 93.88 198 ASP A C 1
ATOM 1572 O O . ASP A 1 198 ? -10.996 7.201 28.408 1.00 93.88 198 ASP A O 1
ATOM 1576 N N . PRO A 1 199 ? -11.436 5.695 30.024 1.00 94.56 199 PRO A N 1
ATOM 1577 C CA . PRO A 1 199 ? -11.260 4.432 30.752 1.00 94.56 199 PRO A CA 1
ATOM 1578 C C . PRO A 1 199 ? -11.822 3.206 30.008 1.00 94.56 199 PRO A C 1
ATOM 1580 O O . PRO A 1 199 ? -12.822 3.289 29.298 1.00 94.56 199 PRO A O 1
ATOM 1583 N N . ALA A 1 200 ? -11.226 2.031 30.243 1.00 94.50 200 ALA A N 1
ATOM 1584 C CA . ALA A 1 200 ? -11.697 0.744 29.702 1.00 94.50 200 ALA A CA 1
ATOM 1585 C C . ALA A 1 200 ? -12.903 0.146 30.466 1.00 94.50 200 ALA A C 1
ATOM 1587 O O . ALA A 1 200 ? -13.418 -0.915 30.109 1.00 94.50 200 ALA A O 1
ATOM 1588 N N . ALA A 1 201 ? -13.359 0.811 31.530 1.00 95.31 201 ALA A N 1
ATOM 1589 C CA . ALA A 1 201 ? -14.542 0.426 32.288 1.00 95.31 201 ALA A CA 1
ATOM 1590 C C . ALA A 1 201 ? -15.289 1.661 32.803 1.00 95.31 201 ALA A C 1
ATOM 1592 O O . ALA A 1 201 ? -14.677 2.612 33.290 1.00 95.31 201 ALA A O 1
ATOM 1593 N N . LEU A 1 202 ? -16.618 1.617 32.741 1.00 95.31 202 LEU A N 1
ATOM 1594 C CA . LEU A 1 202 ? -17.515 2.652 33.239 1.00 95.31 202 LEU A CA 1
ATOM 1595 C C . LEU A 1 202 ? -18.532 2.042 34.202 1.00 95.31 202 LEU A C 1
ATOM 1597 O O . LEU A 1 202 ? -19.205 1.061 33.886 1.00 95.31 202 LEU A O 1
ATOM 1601 N N . SER A 1 203 ? -18.681 2.675 35.362 1.00 94.38 203 SER A N 1
ATOM 1602 C CA . SER A 1 203 ? -19.744 2.370 36.320 1.00 94.38 203 SER A CA 1
ATOM 1603 C C . SER A 1 203 ? -20.770 3.495 36.324 1.00 94.38 203 SER A C 1
ATOM 1605 O O . SER A 1 203 ? -20.359 4.650 36.336 1.00 94.38 203 SER A O 1
ATOM 1607 N N . PHE A 1 204 ? -22.063 3.179 36.309 1.00 94.69 204 PHE A N 1
ATOM 1608 C CA . PHE A 1 204 ? -23.170 4.128 36.222 1.00 94.69 204 PHE A CA 1
ATOM 1609 C C . PHE A 1 204 ? -24.097 4.044 37.439 1.00 94.69 204 PHE A C 1
ATOM 1611 O O . PHE A 1 204 ? -24.390 2.957 37.949 1.00 94.69 204 PHE A O 1
ATOM 1618 N N . LYS A 1 205 ? -24.627 5.196 37.846 1.00 92.94 205 LYS A N 1
ATOM 1619 C CA . LYS A 1 205 ? -25.732 5.326 38.806 1.00 92.94 205 LYS A CA 1
ATOM 1620 C C . LYS A 1 205 ? -27.036 4.704 38.285 1.00 92.94 205 LYS A C 1
ATOM 1622 O O . LYS A 1 205 ? -27.307 4.701 37.081 1.00 92.94 205 LYS A O 1
ATOM 1627 N N . ALA A 1 206 ? -27.872 4.203 39.190 1.00 91.06 206 ALA A N 1
ATOM 1628 C CA . ALA A 1 206 ? -29.201 3.675 38.894 1.00 91.06 206 ALA A CA 1
ATOM 1629 C C . ALA A 1 206 ? -30.150 4.761 38.354 1.00 91.06 206 ALA A C 1
ATOM 1631 O O . ALA A 1 206 ? -30.941 4.468 37.459 1.00 91.06 206 ALA A O 1
ATOM 1632 N N . ALA A 1 207 ? -30.034 6.020 38.801 1.00 90.88 207 ALA A N 1
ATOM 1633 C CA . ALA A 1 207 ? -30.773 7.155 38.229 1.00 90.88 207 ALA A CA 1
ATOM 1634 C C . ALA A 1 207 ? -30.406 7.485 36.766 1.00 90.88 207 ALA A C 1
ATOM 1636 O O . ALA A 1 207 ? -31.103 8.268 36.122 1.00 90.88 207 ALA A O 1
ATOM 1637 N N . GLY A 1 208 ? -29.348 6.876 36.227 1.00 91.38 208 GLY A N 1
ATOM 1638 C CA . GLY A 1 208 ? -28.824 7.170 34.899 1.00 91.38 208 GLY A CA 1
ATOM 1639 C C . GLY A 1 208 ? -27.854 8.350 34.909 1.00 91.38 208 GLY A C 1
ATOM 1640 O O . GLY A 1 208 ? -27.996 9.309 35.666 1.00 91.38 208 GLY A O 1
ATOM 1641 N N . GLU A 1 209 ? -26.830 8.265 34.069 1.00 94.00 209 GLU A N 1
ATOM 1642 C CA . GLU A 1 209 ? -25.832 9.316 33.879 1.00 94.00 209 GLU A CA 1
ATOM 1643 C C . GLU A 1 209 ? -25.135 9.142 32.523 1.00 94.00 209 GLU A C 1
ATOM 1645 O O . GLU A 1 209 ? -25.268 8.106 31.865 1.00 94.00 209 GLU A O 1
ATOM 1650 N N . SER A 1 210 ? -24.398 10.168 32.097 1.00 95.06 210 SER A N 1
ATOM 1651 C CA . SER A 1 210 ? -23.532 10.100 30.916 1.00 95.06 210 SER A CA 1
ATOM 1652 C C . SER A 1 210 ? -22.076 10.225 31.334 1.00 95.06 210 SER A C 1
ATOM 1654 O O . SER A 1 210 ? -21.750 11.040 32.196 1.00 95.06 210 SER A O 1
ATOM 1656 N N . LYS A 1 211 ? -21.208 9.423 30.719 1.00 94.81 211 LYS A N 1
ATOM 1657 C CA . LYS A 1 211 ? -19.759 9.448 30.935 1.00 94.81 211 LYS A CA 1
ATOM 1658 C C . LYS A 1 211 ? -19.037 9.467 29.606 1.00 94.81 211 LYS A C 1
ATOM 1660 O O . LYS A 1 211 ? -19.501 8.883 28.631 1.00 94.81 211 LYS A O 1
ATOM 1665 N N . GLU A 1 212 ? -17.900 10.137 29.586 1.00 93.50 212 GLU A N 1
ATOM 1666 C CA . GLU A 1 212 ? -17.041 10.195 28.413 1.00 93.50 212 GLU A CA 1
ATOM 1667 C C . GLU A 1 212 ? -15.941 9.140 28.493 1.00 93.50 212 GLU A C 1
ATOM 1669 O O . GLU A 1 212 ? -15.430 8.818 29.567 1.00 93.50 212 GLU A O 1
ATOM 1674 N N . VAL A 1 213 ? -15.576 8.627 27.325 1.00 94.50 213 VAL A N 1
ATOM 1675 C CA . VAL A 1 213 ? -14.430 7.758 27.096 1.00 94.50 213 VAL A CA 1
ATOM 1676 C C . VAL A 1 213 ? -13.591 8.390 26.004 1.00 94.50 213 VAL A C 1
ATOM 1678 O O . VAL A 1 213 ? -14.096 8.723 24.931 1.00 94.50 213 VAL A O 1
ATOM 1681 N N . LYS A 1 214 ? -12.294 8.542 26.254 1.00 93.44 214 LYS A N 1
ATOM 1682 C CA . LYS A 1 214 ? -11.351 8.952 25.222 1.00 93.44 214 LYS A CA 1
ATOM 1683 C C . LYS A 1 214 ? -11.030 7.746 24.350 1.00 93.44 214 LYS A C 1
ATOM 1685 O O . LYS A 1 214 ? -10.525 6.745 24.856 1.00 93.44 214 LYS A O 1
ATOM 1690 N N . VAL A 1 215 ? -11.288 7.852 23.049 1.00 92.56 215 VAL A N 1
ATOM 1691 C CA . VAL A 1 215 ? -10.971 6.795 22.081 1.00 92.56 215 VAL A CA 1
ATOM 1692 C C . VAL A 1 215 ? -9.767 7.237 21.261 1.00 92.56 215 VAL A C 1
ATOM 1694 O O . VAL A 1 215 ? -9.776 8.308 20.661 1.00 92.56 215 VAL A O 1
ATOM 1697 N N . THR A 1 216 ? -8.713 6.423 21.253 1.00 90.75 216 THR A N 1
ATOM 1698 C CA . THR A 1 216 ? -7.540 6.63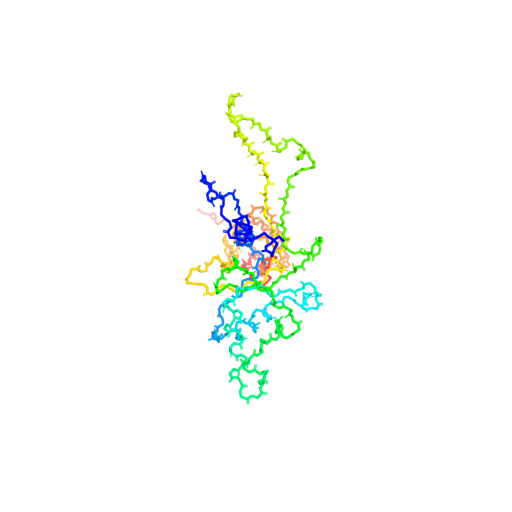6 20.393 1.00 90.75 216 THR A CA 1
ATOM 1699 C C . THR A 1 216 ? -7.538 5.557 19.324 1.00 90.75 216 THR A C 1
ATOM 1701 O O . THR A 1 216 ? -7.389 4.380 19.640 1.00 90.75 216 THR A O 1
ATOM 1704 N N . ALA A 1 217 ? -7.727 5.955 18.070 1.00 88.62 217 ALA A N 1
ATOM 1705 C CA . ALA A 1 217 ? -7.855 5.055 16.933 1.00 88.62 217 ALA A CA 1
ATOM 1706 C C . ALA A 1 217 ? -6.911 5.478 15.800 1.00 88.62 217 ALA A C 1
ATOM 1708 O O . ALA A 1 217 ? -6.672 6.665 15.591 1.00 88.62 217 ALA A O 1
ATOM 1709 N N . SER A 1 218 ? -6.389 4.508 15.052 1.00 85.06 218 SER A N 1
ATOM 1710 C CA . SER A 1 218 ? -5.552 4.725 13.860 1.00 85.06 218 SER A CA 1
ATOM 1711 C C . SER A 1 218 ? -6.348 5.088 12.592 1.00 85.06 218 SER A C 1
ATOM 1713 O O . SER A 1 218 ? -5.810 5.005 11.489 1.00 85.06 218 SER A O 1
ATOM 1715 N N . GLY A 1 219 ? -7.643 5.369 12.722 1.00 82.12 219 GLY A N 1
ATOM 1716 C CA . GLY A 1 219 ? -8.584 5.645 11.638 1.00 82.12 219 GLY A CA 1
ATOM 1717 C C . GLY A 1 219 ? -10.012 5.735 12.174 1.00 82.12 219 GLY A C 1
ATOM 1718 O O . GLY A 1 219 ? -10.216 5.686 13.392 1.00 82.12 219 GLY A O 1
ATOM 1719 N N . ASP A 1 220 ? -10.979 5.836 11.266 1.00 86.06 220 ASP A N 1
ATOM 1720 C CA . ASP A 1 220 ? -12.398 5.864 11.618 1.00 86.06 220 ASP A CA 1
ATOM 1721 C C . ASP A 1 220 ? -12.821 4.572 12.331 1.00 86.06 220 ASP A C 1
ATOM 1723 O O . ASP A 1 220 ? -12.303 3.475 12.074 1.00 86.06 220 ASP A O 1
ATOM 1727 N N . TYR A 1 221 ? -13.742 4.717 13.282 1.00 90.69 221 TYR A N 1
ATOM 1728 C CA . TYR A 1 221 ? -14.254 3.618 14.085 1.00 90.69 221 TYR A CA 1
ATOM 1729 C C . TYR A 1 221 ? -15.765 3.724 14.253 1.00 90.69 221 TYR A C 1
ATOM 1731 O O . TYR A 1 221 ? -16.340 4.812 14.329 1.00 90.69 221 TYR A O 1
ATOM 1739 N N . SER A 1 222 ? -16.397 2.568 14.414 1.00 91.00 222 SER A N 1
ATOM 1740 C CA . SER A 1 222 ? -17.835 2.447 14.603 1.00 91.00 222 SER A CA 1
ATOM 1741 C C . SER A 1 222 ? -18.183 1.628 15.846 1.00 91.00 222 SER A C 1
ATOM 1743 O O . SER A 1 222 ? -17.399 0.821 16.362 1.00 91.00 222 SER A O 1
ATOM 1745 N N . VAL A 1 223 ? -19.393 1.854 16.368 1.00 92.56 223 VAL A N 1
ATOM 1746 C CA . VAL A 1 223 ? -19.960 1.036 17.446 1.00 92.56 223 VAL A CA 1
ATOM 1747 C C . VAL A 1 223 ? -20.430 -0.285 16.844 1.00 92.56 223 VAL A C 1
ATOM 1749 O O . VAL A 1 223 ? -21.424 -0.328 16.122 1.00 92.56 223 VAL A O 1
ATOM 1752 N N . VAL A 1 224 ? -19.734 -1.372 17.173 1.00 94.25 224 VAL A N 1
ATOM 1753 C CA . VAL A 1 224 ? -20.038 -2.722 16.673 1.00 94.25 224 VAL A CA 1
ATOM 1754 C C . VAL A 1 224 ? -21.210 -3.328 17.439 1.00 94.25 224 VAL A C 1
ATOM 1756 O O . VAL A 1 224 ? -22.095 -3.952 16.855 1.00 94.25 224 VAL A O 1
ATOM 1759 N N . SER A 1 225 ? -21.223 -3.159 18.761 1.00 94.44 225 SER A N 1
ATOM 1760 C CA . SER A 1 225 ? -22.314 -3.638 19.609 1.00 94.44 225 SER A CA 1
ATOM 1761 C C . SER A 1 225 ? -22.372 -2.879 20.922 1.00 94.44 225 SER A C 1
ATOM 1763 O O . SER A 1 225 ? -21.333 -2.592 21.516 1.00 94.44 225 SER A O 1
ATOM 1765 N N . ILE A 1 226 ? -23.585 -2.640 21.416 1.00 94.75 226 ILE A N 1
ATOM 1766 C CA . ILE A 1 226 ? -23.837 -2.008 22.709 1.00 94.75 226 ILE A CA 1
ATOM 1767 C C . ILE A 1 226 ? -24.903 -2.799 23.488 1.00 94.75 226 ILE A C 1
ATOM 1769 O O . ILE A 1 226 ? -25.872 -3.265 22.879 1.00 94.75 226 ILE A O 1
ATOM 1773 N N . PRO A 1 227 ? -24.755 -2.990 24.813 1.00 92.94 227 PRO A N 1
ATOM 1774 C CA . PRO A 1 227 ? -25.761 -3.670 25.622 1.00 92.94 227 PRO A CA 1
ATOM 1775 C C . PRO A 1 227 ? -27.066 -2.869 25.712 1.00 92.94 227 PRO A C 1
ATOM 1777 O O . PRO A 1 227 ? -27.064 -1.638 25.684 1.00 92.94 227 PRO A O 1
ATOM 1780 N N . ALA A 1 228 ? -28.191 -3.567 25.881 1.00 90.31 228 ALA A N 1
ATOM 1781 C CA . ALA A 1 228 ? -29.488 -2.922 26.070 1.00 90.31 228 ALA A CA 1
ATOM 1782 C C . ALA A 1 228 ? -29.494 -2.024 27.322 1.00 90.31 228 ALA A C 1
ATOM 1784 O O . ALA A 1 228 ? -28.976 -2.408 28.368 1.00 90.31 228 ALA A O 1
ATOM 1785 N N . GLY A 1 229 ? -30.111 -0.845 27.214 1.00 88.44 229 GLY A N 1
ATOM 1786 C CA . GLY A 1 229 ? -30.154 0.157 28.290 1.00 88.44 229 GLY A CA 1
ATOM 1787 C C . GLY A 1 229 ? -29.039 1.207 28.231 1.00 88.44 229 GLY A C 1
ATOM 1788 O O . GLY A 1 229 ? -29.114 2.198 28.957 1.00 88.44 229 GLY A O 1
ATOM 1789 N N . PHE A 1 230 ? -28.066 1.036 27.329 1.00 93.62 230 PHE A N 1
ATOM 1790 C CA . PHE A 1 230 ? -26.997 1.998 27.074 1.00 93.62 230 PHE A CA 1
ATOM 1791 C C . PHE A 1 230 ? -27.088 2.556 25.651 1.00 93.62 230 PHE A C 1
ATOM 1793 O O . PHE A 1 230 ? -27.486 1.859 24.716 1.00 93.62 230 PHE A O 1
ATOM 1800 N N . THR A 1 231 ? -26.679 3.809 25.479 1.00 94.62 231 THR A N 1
ATOM 1801 C CA . THR A 1 231 ? -26.471 4.449 24.173 1.00 94.62 231 THR A CA 1
ATOM 1802 C C . THR A 1 231 ? -25.070 5.037 24.117 1.00 94.62 231 THR A C 1
ATOM 1804 O O . THR A 1 231 ? -24.565 5.499 25.137 1.00 94.62 231 THR A O 1
ATOM 1807 N N . ALA A 1 232 ? -24.443 5.046 22.944 1.00 93.31 232 ALA A N 1
ATOM 1808 C CA . ALA A 1 232 ? -23.134 5.658 22.748 1.00 93.31 232 ALA A CA 1
ATOM 1809 C C . ALA A 1 232 ? -23.161 6.567 21.518 1.00 93.31 232 ALA A C 1
ATOM 1811 O O . ALA A 1 232 ? -23.691 6.180 20.476 1.00 93.31 232 ALA A O 1
ATOM 1812 N N . VAL A 1 233 ? -22.603 7.767 21.655 1.00 91.25 233 VAL A N 1
ATOM 1813 C CA . VAL A 1 233 ? -22.478 8.752 20.576 1.00 91.25 233 VAL A CA 1
ATOM 1814 C C . VAL A 1 233 ? -21.014 9.157 20.477 1.00 91.25 233 VAL A C 1
ATOM 1816 O O . VAL A 1 233 ? -20.423 9.590 21.465 1.00 91.25 233 VAL A O 1
ATOM 1819 N N . GLY A 1 234 ? -20.427 8.965 19.295 1.00 83.81 234 GLY A N 1
ATOM 1820 C CA . GLY A 1 234 ? -19.060 9.381 18.997 1.00 83.81 234 GLY A CA 1
ATOM 1821 C C . GLY A 1 234 ? -19.021 10.813 18.478 1.00 83.81 234 GLY A C 1
ATOM 1822 O O . GLY A 1 234 ? -19.815 11.190 17.618 1.00 83.81 234 GLY A O 1
ATOM 1823 N N . THR A 1 235 ? -18.079 11.588 18.994 1.00 73.00 235 THR A N 1
ATOM 1824 C CA . THR A 1 235 ? -17.593 12.852 18.432 1.00 73.00 235 THR A CA 1
ATOM 1825 C C . THR A 1 235 ? -16.083 12.724 18.209 1.00 73.00 235 THR A C 1
ATOM 1827 O O . THR A 1 235 ? -15.462 11.860 18.822 1.00 73.00 235 THR A O 1
ATOM 1830 N N . ASP A 1 236 ? -15.472 13.520 17.325 1.00 68.56 236 ASP A N 1
ATOM 1831 C CA . ASP A 1 236 ? -14.043 13.388 16.971 1.00 68.56 236 ASP A CA 1
ATOM 1832 C C . ASP A 1 236 ? -13.130 13.214 18.207 1.00 68.56 236 ASP A C 1
ATOM 1834 O O . ASP A 1 236 ? -12.880 14.151 18.965 1.00 68.56 236 ASP A O 1
ATOM 1838 N N . GLY A 1 237 ? -12.639 11.984 18.417 1.00 72.12 237 GLY A N 1
ATOM 1839 C CA . GLY A 1 237 ? -11.737 11.602 19.514 1.00 72.12 237 GLY A CA 1
ATOM 1840 C C . GLY A 1 237 ? -12.372 11.312 20.887 1.00 72.12 237 GLY A C 1
ATOM 1841 O O . GLY A 1 237 ? -11.650 10.919 21.810 1.00 72.12 237 GLY A O 1
ATOM 1842 N N . SER A 1 238 ? -13.690 11.455 21.056 1.00 83.94 238 SER A N 1
ATOM 1843 C CA . SER A 1 238 ? -14.396 11.163 22.313 1.00 83.94 238 SER A CA 1
ATOM 1844 C C . SER A 1 238 ? -15.711 10.412 22.095 1.00 83.94 238 SER A C 1
ATOM 1846 O O . SER A 1 238 ? -16.451 10.646 21.145 1.00 83.94 238 SER A O 1
ATOM 1848 N N . LEU A 1 239 ? -16.021 9.495 23.005 1.00 92.88 239 LEU A N 1
ATOM 1849 C CA . LEU A 1 239 ? -17.263 8.736 23.004 1.00 92.88 239 LEU A CA 1
ATOM 1850 C C . LEU A 1 239 ? -18.053 9.049 24.273 1.00 92.88 239 LEU A C 1
ATOM 1852 O O . LEU A 1 239 ? -17.590 8.766 25.376 1.00 92.88 239 LEU A O 1
ATOM 1856 N N . THR A 1 240 ? -19.263 9.580 24.131 1.00 95.12 240 THR A N 1
ATOM 1857 C CA . THR A 1 240 ? -20.185 9.750 25.258 1.00 95.12 240 THR A CA 1
ATOM 1858 C C . THR A 1 240 ? -21.081 8.523 25.366 1.00 95.12 240 THR A C 1
ATOM 1860 O O . THR A 1 240 ? -21.850 8.223 24.452 1.00 95.12 240 THR A O 1
ATOM 1863 N N . VAL A 1 241 ? -20.997 7.818 26.493 1.00 95.75 241 VAL A N 1
ATOM 1864 C CA . VAL A 1 241 ? -21.858 6.681 26.831 1.00 95.75 241 VAL A CA 1
ATOM 1865 C C . VAL A 1 241 ? -22.893 7.134 27.852 1.00 95.75 241 VAL A C 1
ATOM 1867 O O . VAL A 1 241 ? -22.547 7.663 28.908 1.00 95.75 241 VAL A O 1
ATOM 1870 N N . THR A 1 242 ? -24.164 6.894 27.557 1.00 95.12 242 THR A N 1
ATOM 1871 C CA . THR A 1 242 ? -25.296 7.249 28.415 1.00 95.12 242 THR A CA 1
ATOM 1872 C C . THR A 1 242 ? -26.012 5.988 28.870 1.00 95.12 242 THR A C 1
ATOM 1874 O O . THR A 1 242 ? -26.394 5.154 28.047 1.00 95.12 242 THR A O 1
ATOM 1877 N N . ALA A 1 243 ? -26.224 5.869 30.178 1.00 94.88 243 ALA A N 1
ATOM 1878 C CA . ALA A 1 243 ? -27.113 4.879 30.771 1.00 94.88 243 ALA A CA 1
ATOM 1879 C C . ALA A 1 243 ? -28.435 5.553 31.161 1.00 94.88 243 ALA A C 1
ATOM 1881 O O . ALA A 1 243 ? -28.433 6.590 31.829 1.00 94.88 243 ALA A O 1
ATOM 1882 N N . GLY A 1 244 ? -29.565 4.974 30.747 1.00 91.50 244 GLY A N 1
ATOM 1883 C CA . GLY A 1 244 ? -30.890 5.417 31.197 1.00 91.50 244 GLY A CA 1
ATOM 1884 C C . GLY A 1 244 ? -31.171 5.029 32.653 1.00 91.50 244 GLY A C 1
ATOM 1885 O O . GLY A 1 244 ? -30.369 4.352 33.287 1.00 91.50 244 GLY A O 1
ATOM 1886 N N . VAL A 1 245 ? -32.331 5.416 33.190 1.00 92.12 245 VAL A N 1
ATOM 1887 C CA . VAL A 1 245 ? -32.752 5.006 34.544 1.00 92.12 245 VAL A CA 1
ATOM 1888 C C . VAL A 1 245 ? -32.897 3.478 34.618 1.00 92.12 245 VAL A C 1
ATOM 1890 O O . VAL A 1 245 ? -33.657 2.884 33.850 1.00 92.12 245 VAL A O 1
ATOM 1893 N N . ASN A 1 246 ? -32.231 2.838 35.580 1.00 90.00 246 ASN A N 1
ATOM 1894 C CA . ASN A 1 246 ? -32.373 1.411 35.851 1.00 90.00 246 ASN A CA 1
ATOM 1895 C C . ASN A 1 246 ? -33.563 1.136 36.785 1.00 90.00 246 ASN A C 1
ATOM 1897 O O . ASN A 1 246 ? -33.429 1.090 38.005 1.00 90.00 246 ASN A O 1
ATOM 1901 N N . SER A 1 247 ? -34.743 0.895 36.213 1.00 85.81 247 SER A N 1
ATOM 1902 C CA . SER A 1 247 ? -35.954 0.547 36.979 1.00 85.81 247 SER A CA 1
ATOM 1903 C C . SER A 1 247 ? -36.101 -0.950 37.287 1.00 85.81 247 SER A C 1
ATOM 1905 O O . SER A 1 247 ? -37.140 -1.370 37.791 1.00 85.81 247 SER A O 1
ATOM 1907 N N . SER A 1 248 ? -35.104 -1.783 36.965 1.00 84.44 248 SER A N 1
ATOM 1908 C CA . SER A 1 248 ? -35.215 -3.244 37.106 1.00 84.44 248 SER A CA 1
ATOM 1909 C C . SER A 1 248 ? -35.029 -3.753 38.542 1.00 84.44 248 SER A C 1
ATOM 1911 O O . SER A 1 248 ? -35.361 -4.905 38.831 1.00 84.44 248 SER A O 1
ATOM 1913 N N . GLY A 1 249 ? -34.466 -2.928 39.434 1.00 79.69 249 GLY A N 1
ATOM 1914 C CA . GLY A 1 249 ? -34.104 -3.325 40.799 1.00 79.69 249 GL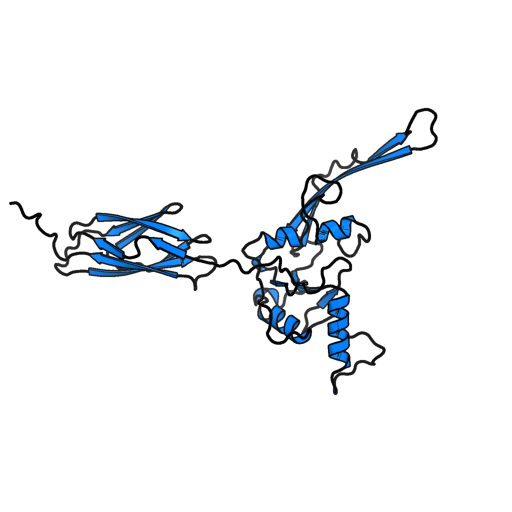Y A CA 1
ATOM 1915 C C . GLY A 1 249 ? -32.955 -4.341 40.879 1.00 79.69 249 GLY A C 1
ATOM 1916 O O . GLY A 1 249 ? -32.721 -4.916 41.940 1.00 79.69 249 GLY A O 1
ATOM 1917 N N . LYS A 1 250 ? -32.242 -4.596 39.773 1.00 87.75 250 LYS A N 1
ATOM 1918 C CA . LYS A 1 250 ? -31.059 -5.467 39.705 1.00 87.75 250 LYS A CA 1
ATOM 1919 C C . LYS A 1 250 ? -29.907 -4.730 39.032 1.00 87.75 250 LYS A C 1
ATOM 1921 O O . LYS A 1 250 ? -30.136 -3.860 38.197 1.00 87.75 250 LYS A O 1
ATOM 1926 N N . ALA A 1 251 ? -28.673 -5.087 39.380 1.00 88.81 251 ALA A N 1
ATOM 1927 C CA . ALA A 1 251 ? -27.502 -4.548 38.700 1.00 88.81 251 ALA A CA 1
ATOM 1928 C C . ALA A 1 251 ? -27.487 -5.025 37.241 1.00 88.81 251 ALA A C 1
ATOM 1930 O O . ALA A 1 251 ? -27.799 -6.187 36.963 1.00 88.81 251 ALA A O 1
ATOM 1931 N N . VAL A 1 252 ? -27.127 -4.126 36.328 1.00 91.81 252 VAL A N 1
ATOM 1932 C CA . VAL A 1 252 ? -27.036 -4.400 34.889 1.00 91.81 252 VAL A CA 1
ATOM 1933 C C . VAL A 1 252 ? -25.575 -4.294 34.479 1.00 91.81 252 VAL A C 1
ATOM 1935 O O . VAL A 1 252 ? -24.873 -3.383 34.909 1.00 91.81 252 VAL A O 1
ATOM 1938 N N . SER A 1 253 ? -25.098 -5.219 33.656 1.00 93.38 253 SER A N 1
ATOM 1939 C CA . SER A 1 253 ? -23.749 -5.163 33.100 1.00 93.38 253 SER A CA 1
ATOM 1940 C C . SER A 1 253 ? -23.731 -5.612 31.647 1.00 93.38 253 SER A C 1
ATOM 1942 O O . SER A 1 253 ? -24.632 -6.309 31.176 1.00 93.38 253 SER A O 1
ATOM 1944 N N . GLY A 1 254 ? -22.694 -5.199 30.930 1.00 94.12 254 GLY A N 1
ATOM 1945 C CA . GLY A 1 254 ? -22.448 -5.632 29.566 1.00 94.12 254 GLY A CA 1
ATOM 1946 C C . GLY A 1 254 ? -21.170 -5.032 29.001 1.00 94.12 254 GLY A C 1
ATOM 1947 O O . GLY A 1 254 ? -20.457 -4.297 29.681 1.00 94.12 254 GLY A O 1
ATOM 1948 N N . THR A 1 255 ? -20.900 -5.343 27.739 1.00 96.88 255 THR A N 1
ATOM 1949 C CA . THR A 1 255 ? -19.704 -4.882 27.033 1.00 96.88 255 THR A CA 1
ATOM 1950 C C . THR A 1 255 ? -20.107 -4.056 25.824 1.00 96.88 255 THR A C 1
ATOM 1952 O O . THR A 1 255 ? -20.857 -4.524 24.967 1.00 96.88 255 THR A O 1
ATOM 1955 N N . LEU A 1 256 ? -19.600 -2.829 25.758 1.00 95.75 256 LEU A N 1
ATOM 1956 C CA . LEU A 1 256 ? -19.617 -2.013 24.552 1.00 95.75 256 LEU A CA 1
ATOM 1957 C C . LEU A 1 256 ? -18.381 -2.356 23.719 1.00 95.75 256 LEU A C 1
ATOM 1959 O O . LEU A 1 256 ? -17.271 -2.382 24.246 1.00 95.75 256 LEU A O 1
ATOM 1963 N N . VAL A 1 257 ? -18.577 -2.606 22.427 1.00 96.19 257 VAL A N 1
ATOM 1964 C CA . VAL A 1 257 ? -17.505 -2.975 21.497 1.00 96.19 257 VAL A CA 1
ATOM 1965 C C . VAL A 1 257 ? -17.412 -1.925 20.402 1.00 96.19 257 VAL A C 1
ATOM 1967 O O . VAL A 1 257 ? -18.394 -1.673 19.698 1.00 96.19 257 VAL A O 1
ATOM 1970 N N . LEU A 1 258 ? -16.226 -1.346 20.245 1.00 94.25 258 LEU A N 1
ATOM 1971 C CA . LEU A 1 258 ? -15.875 -0.485 19.117 1.00 94.25 258 LEU A CA 1
ATOM 1972 C C . LEU A 1 258 ? -14.945 -1.254 18.178 1.00 94.25 258 LEU A C 1
ATOM 1974 O O . LEU A 1 258 ? -14.139 -2.065 18.643 1.00 94.25 258 LEU A O 1
ATOM 1978 N N . GLY A 1 259 ? -15.043 -0.999 16.877 1.00 92.19 259 GLY A N 1
ATOM 1979 C CA . GLY A 1 259 ? -14.184 -1.597 15.856 1.00 92.19 259 GLY A CA 1
ATOM 1980 C C . GLY A 1 259 ? -13.686 -0.544 14.878 1.00 92.19 259 GLY A C 1
ATOM 1981 O O . GLY A 1 259 ? -14.402 0.416 14.607 1.00 92.19 259 GLY A O 1
ATOM 1982 N N . LEU A 1 260 ? -12.464 -0.716 14.372 1.00 89.81 260 LEU A N 1
ATOM 1983 C CA . LEU A 1 260 ? -11.969 0.109 13.269 1.00 89.81 260 LEU A CA 1
ATOM 1984 C C . LEU A 1 260 ? -12.707 -0.255 11.982 1.00 89.81 260 LEU A C 1
ATOM 1986 O O . LEU A 1 260 ? -12.857 -1.437 11.672 1.00 89.81 260 LEU A O 1
ATOM 1990 N N . ASP A 1 261 ? -13.106 0.747 11.205 1.00 83.75 261 ASP A N 1
ATOM 1991 C CA . ASP A 1 261 ? -13.859 0.514 9.968 1.00 83.75 261 ASP A CA 1
ATOM 1992 C C . ASP A 1 261 ? -12.975 -0.132 8.890 1.00 83.75 261 ASP A C 1
ATOM 1994 O O . ASP A 1 261 ? -13.397 -1.063 8.203 1.00 83.75 261 ASP A O 1
ATOM 1998 N N . ALA A 1 262 ? -11.713 0.302 8.812 1.00 74.06 262 ALA A N 1
ATOM 1999 C CA . ALA A 1 262 ? -10.710 -0.239 7.892 1.00 74.06 262 ALA A CA 1
ATOM 2000 C C . ALA A 1 262 ? -10.153 -1.616 8.315 1.00 74.06 262 ALA A C 1
ATOM 2002 O O . ALA A 1 262 ? -9.591 -2.334 7.491 1.00 74.06 262 ALA A O 1
ATOM 2003 N N . ASP A 1 263 ? -10.291 -2.003 9.590 1.00 79.81 263 ASP A N 1
ATOM 2004 C CA . ASP A 1 263 ? -9.867 -3.317 10.096 1.00 79.81 263 ASP A CA 1
ATOM 2005 C C . ASP A 1 263 ? -10.836 -3.819 11.186 1.00 79.81 263 ASP A C 1
ATOM 2007 O O . ASP A 1 263 ? -10.564 -3.675 12.384 1.00 79.81 263 ASP A O 1
ATOM 2011 N N . PRO A 1 264 ? -11.971 -4.435 10.798 1.00 80.81 264 PRO A N 1
ATOM 2012 C CA . PRO A 1 264 ? -13.003 -4.864 11.743 1.00 80.81 264 PRO A CA 1
ATOM 2013 C C . PRO A 1 264 ? -12.562 -5.954 12.733 1.00 80.81 264 PRO A C 1
ATOM 2015 O O . PRO A 1 264 ? -13.299 -6.263 13.677 1.00 80.81 264 PRO A O 1
ATOM 2018 N N . GLU A 1 265 ? -11.392 -6.575 12.533 1.00 85.44 265 GLU A N 1
ATOM 2019 C CA . GLU A 1 265 ? -10.804 -7.504 13.504 1.00 85.44 265 GLU A CA 1
ATOM 2020 C C . GLU A 1 265 ? -10.173 -6.759 14.693 1.00 85.44 265 GLU A C 1
ATOM 2022 O O . GLU A 1 265 ? -10.092 -7.313 15.795 1.00 85.44 265 GLU A O 1
ATOM 2027 N N . LYS A 1 266 ? -9.787 -5.488 14.518 1.00 89.56 266 LYS A N 1
ATOM 2028 C CA . LYS A 1 266 ? -9.270 -4.621 15.584 1.00 89.56 266 LYS A CA 1
ATOM 2029 C C . LYS A 1 266 ? -10.417 -4.003 16.363 1.00 89.56 266 LYS A C 1
ATOM 2031 O O . LYS A 1 266 ? -11.125 -3.119 15.884 1.00 89.56 266 LYS A O 1
ATOM 2036 N N . LYS A 1 267 ? -10.567 -4.465 17.602 1.00 94.06 267 LYS A N 1
ATOM 2037 C CA . LYS A 1 267 ? -11.646 -4.060 18.499 1.00 94.06 267 LYS A CA 1
ATOM 2038 C C . LYS A 1 267 ? -11.108 -3.586 19.834 1.00 94.06 267 LYS A C 1
ATOM 2040 O O . LYS A 1 267 ? -10.069 -4.058 20.293 1.00 94.06 267 LYS A O 1
ATOM 2045 N N . VAL A 1 268 ? -11.864 -2.703 20.473 1.00 95.50 268 VAL A N 1
ATOM 2046 C CA . VAL A 1 268 ? -11.710 -2.388 21.893 1.00 95.50 268 VAL A CA 1
ATOM 2047 C C . VAL A 1 268 ? -13.025 -2.654 22.610 1.00 95.50 268 VAL A C 1
ATOM 2049 O O . VAL A 1 268 ? -14.108 -2.357 22.100 1.00 95.50 268 VAL A O 1
ATOM 2052 N N . GLU A 1 269 ? -12.914 -3.240 23.794 1.00 96.62 269 GLU A N 1
ATOM 2053 C CA . GLU A 1 269 ? -14.037 -3.558 24.663 1.00 96.62 269 GLU A CA 1
ATOM 2054 C C . GLU A 1 269 ? -14.027 -2.620 25.868 1.00 96.62 269 GLU A C 1
ATOM 2056 O O . GLU A 1 269 ? -12.999 -2.452 26.525 1.00 96.62 269 GLU A O 1
ATOM 2061 N N . ILE A 1 270 ? -15.178 -2.016 26.156 1.00 96.88 270 ILE A N 1
ATOM 2062 C CA . ILE A 1 270 ? -15.392 -1.165 27.326 1.00 96.88 270 ILE A CA 1
ATOM 2063 C C . ILE A 1 270 ? -16.424 -1.859 28.210 1.00 96.88 270 ILE A C 1
ATOM 2065 O O . ILE A 1 270 ? -17.565 -2.093 27.794 1.00 96.88 270 ILE A O 1
ATOM 2069 N N . ALA A 1 271 ? -16.026 -2.196 29.435 1.00 96.81 271 ALA A N 1
ATOM 2070 C CA . ALA A 1 271 ? -16.922 -2.814 30.402 1.00 96.81 271 ALA A CA 1
ATOM 2071 C C . ALA A 1 271 ? -17.903 -1.772 30.953 1.00 96.81 271 ALA A C 1
ATOM 2073 O O . ALA A 1 271 ? -17.489 -0.723 31.444 1.00 96.81 271 ALA A O 1
ATOM 2074 N N . LEU A 1 272 ? -19.200 -2.063 30.900 1.00 96.81 272 LEU A N 1
ATOM 2075 C CA . LEU A 1 272 ? -20.252 -1.202 31.431 1.00 96.81 272 LEU A CA 1
ATOM 2076 C C . LEU A 1 272 ? -20.940 -1.901 32.604 1.00 96.81 272 LEU A C 1
ATOM 2078 O O . LEU A 1 272 ? -21.355 -3.058 32.498 1.00 96.81 272 LEU A O 1
ATOM 2082 N N . SER A 1 273 ? -21.105 -1.188 33.713 1.00 95.00 273 SER A N 1
ATOM 2083 C CA . SER A 1 273 ? -21.901 -1.641 34.854 1.00 95.00 273 SER A CA 1
ATOM 2084 C C . SER A 1 273 ? -22.817 -0.533 35.342 1.00 95.00 273 SER A C 1
ATOM 2086 O O . SER A 1 273 ? -22.386 0.607 35.442 1.00 95.00 273 SER A O 1
ATOM 2088 N N . GLN A 1 274 ? -24.047 -0.862 35.709 1.00 94.50 274 GLN A N 1
ATOM 2089 C CA . GLN A 1 274 ? -24.997 0.064 36.307 1.00 94.50 274 GLN A CA 1
ATOM 2090 C C . GLN A 1 274 ? -25.558 -0.516 37.606 1.00 94.50 274 GLN A C 1
ATOM 2092 O O . GLN A 1 274 ? -25.969 -1.681 37.656 1.00 94.50 274 GLN A O 1
ATOM 2097 N N . ALA A 1 275 ? -25.570 0.300 38.660 1.00 91.06 275 ALA A N 1
ATOM 2098 C CA . ALA A 1 275 ? -26.060 -0.097 39.974 1.00 91.06 275 ALA A CA 1
ATOM 2099 C C . ALA A 1 275 ? -27.565 -0.433 39.961 1.00 91.06 275 ALA A C 1
ATOM 2101 O O . ALA A 1 275 ? -28.327 0.056 39.124 1.00 91.06 275 ALA A O 1
ATOM 2102 N N . ALA A 1 276 ? -27.994 -1.284 40.899 1.00 86.81 276 ALA A N 1
ATOM 2103 C CA . ALA A 1 276 ? -29.404 -1.648 41.086 1.00 86.81 276 ALA A CA 1
ATOM 2104 C C . ALA A 1 276 ? -30.219 -0.530 41.758 1.00 86.81 276 ALA A C 1
ATOM 2106 O O . ALA A 1 276 ? -31.405 -0.372 41.481 1.00 86.81 276 ALA A O 1
ATOM 2107 N N . VAL A 1 277 ? -29.568 0.196 42.667 1.00 85.94 277 VAL A N 1
ATOM 2108 C CA . VAL A 1 277 ? -30.075 1.328 43.445 1.00 85.94 277 VAL A CA 1
ATOM 2109 C C . VAL A 1 277 ? -28.888 2.270 43.637 1.00 85.94 277 VAL A C 1
ATOM 2111 O O . VAL A 1 277 ? -27.752 1.797 43.725 1.00 85.94 277 VAL A O 1
ATOM 2114 N N . ASP A 1 278 ? -29.130 3.575 43.666 1.00 82.94 278 ASP A N 1
ATOM 2115 C CA . ASP A 1 278 ? -28.088 4.533 44.026 1.00 82.94 278 ASP A CA 1
ATOM 2116 C C . ASP A 1 278 ? -27.755 4.394 45.511 1.00 82.94 278 ASP A C 1
ATOM 2118 O O . ASP A 1 278 ? -28.654 4.257 46.341 1.00 82.94 278 ASP A O 1
ATOM 2122 N N . GLU A 1 279 ? -26.469 4.407 45.855 1.00 70.00 279 GLU A N 1
ATOM 2123 C CA . GLU A 1 279 ? -26.075 4.531 47.256 1.00 70.00 279 GLU A CA 1
ATOM 2124 C C . GLU A 1 279 ? -26.550 5.903 47.759 1.00 70.00 279 GLU A C 1
ATOM 2126 O O . GLU A 1 279 ? -26.214 6.933 47.168 1.00 70.00 279 GLU A O 1
ATOM 2131 N N . GLU A 1 280 ? -27.373 5.924 48.815 1.00 57.72 280 GLU A N 1
ATOM 2132 C CA . GLU A 1 280 ? -27.665 7.160 49.544 1.00 57.72 280 GLU A CA 1
ATOM 2133 C C . GLU A 1 280 ? -26.328 7.704 50.055 1.00 57.72 280 GLU A C 1
ATOM 2135 O O . GLU A 1 280 ? -25.611 6.996 50.765 1.00 57.72 280 GLU A O 1
ATOM 2140 N N . GLU A 1 281 ? -25.963 8.931 49.665 1.00 51.53 281 GLU A N 1
ATOM 2141 C CA . GLU A 1 281 ? -24.811 9.626 50.241 1.00 51.53 281 GLU A CA 1
ATOM 2142 C C . GLU A 1 281 ? -25.000 9.647 51.760 1.00 51.53 281 GLU A C 1
ATOM 2144 O O . GLU A 1 281 ? -25.852 10.364 52.286 1.00 51.53 281 GLU A O 1
ATOM 2149 N N . GLY A 1 282 ? -24.249 8.789 52.453 1.00 43.53 282 GLY A N 1
ATOM 2150 C CA . GLY A 1 282 ? -24.294 8.663 53.899 1.00 43.53 282 GLY A CA 1
ATOM 2151 C C . GLY A 1 282 ? -23.939 9.999 54.528 1.00 43.53 282 GLY A C 1
ATOM 2152 O O . GLY A 1 282 ? -22.781 10.409 54.514 1.00 43.53 282 GLY A O 1
ATOM 2153 N N . GLY A 1 283 ? -24.950 10.678 55.058 1.00 48.25 283 GLY A N 1
ATOM 2154 C CA . GLY A 1 283 ? -24.752 11.786 55.969 1.00 48.25 283 GLY A CA 1
ATOM 2155 C C . GLY A 1 283 ? -24.260 11.258 57.309 1.00 48.25 283 GLY A C 1
ATOM 2156 O O . GLY A 1 283 ? -24.986 10.516 57.965 1.00 48.25 283 GLY A O 1
ATOM 2157 N N . GLU A 1 284 ? -23.059 11.678 57.696 1.00 35.34 284 GLU A N 1
ATOM 2158 C CA . GLU A 1 284 ? -22.660 12.013 59.071 1.00 35.34 284 GLU A CA 1
ATOM 2159 C C . GLU A 1 284 ? -21.527 13.048 59.042 1.00 35.34 284 GLU A C 1
ATOM 2161 O O . GLU A 1 284 ? -20.549 12.855 58.282 1.00 35.34 284 GLU A O 1
#

Radius of gyration: 28.62 Å; chains: 1; bounding box: 61×70×92 Å

InterPro domains:
  IPR013783 Immunoglobulin-like fold [G3DSA:2.60.40.10] (189-271)
  IPR024361 Bacteroidetes-Associated Carbohydrate-binding Often N-terminal [cd14948] (194-275)